Protein AF-0000000073243270 (afdb_homodimer)

Foldseek 3Di:
DDPLLLLLLVVCQVPVVPDLCVSCVVSVHDSVVSVVSVVVCCVVPVDPDDDDDDDCVVVLQNWKKKKFWAFAPPDPVVVVVLVVLQPDPQWPDWDQDDDPGRIITIGTDNDVVVVVVSCVVNEVPDNGTPDMDMDIDPDDPDDGPDDDRDD/DDPLLLLLLVVCQVPVPPDLCVSCVVSVHDSVVSVVSVVVCCVVPVDPDDDDDDDCVVVLQNWKKKKFWAFDPPDPVPVVVLVVLQPDPQWPDWDQDDDPGRIITIGTDNDVVVVVVSCVVNEVPDNGTPDMDMDIDPDDPDDGPDDDRDD

Secondary structure (DSSP, 8-state):
--HHHHHHHHHHHH-TTS-HHHHHHHHTS-HHHHHHHHHHHHHTTSEEEEEEEE-TGGGT--EEEEEEEEE--S-THHHHHHHHHTTSTTEEEEEEESSS-SEEEEEEES-HHHHHHHHIIIIIT-TTEEEEEEEEEEEEEEE--------/--HHHHHHHHHHHH-TTS-HHHHHHHHTS-HHHHHHHHHHHHHTTSEEEEEEEE-TGGGT--EEEEEEEEE--S-THHHHHHHHHTTSTTEEEEEEESSS-SEEEEEEES-HHHHHHHHIIIIIT-TTEEEEEEEEEEEEEEE--------

Structure (mmCIF, N/CA/C/O backbone):
data_AF-0000000073243270-model_v1
#
loop_
_entity.id
_entity.type
_entity.pdbx_description
1 polymer 'HTH-type transcriptional regulator y4tD'
#
loop_
_atom_site.group_PDB
_atom_site.id
_atom_site.type_symbol
_atom_site.label_atom_id
_atom_site.label_alt_id
_atom_site.label_comp_id
_atom_site.label_asym_id
_atom_site.label_entity_id
_atom_site.label_seq_id
_atom_site.pdbx_PDB_ins_code
_atom_site.Cartn_x
_atom_site.Cartn_y
_atom_site.Cartn_z
_atom_site.occupancy
_atom_site.B_iso_or_equiv
_atom_site.auth_seq_id
_atom_site.auth_comp_id
_atom_site.auth_asym_id
_atom_site.auth_atom_id
_atom_site.pdbx_PDB_model_num
ATOM 1 N N . LEU A 1 1 ? 23.359 -5.672 -6.156 1 94.31 1 LEU A N 1
ATOM 2 C CA . LEU A 1 1 ? 22.375 -5.914 -7.207 1 94.31 1 LEU A CA 1
ATOM 3 C C . LEU A 1 1 ? 22.875 -5.395 -8.555 1 94.31 1 LEU A C 1
ATOM 5 O O . LEU A 1 1 ? 23.531 -4.348 -8.617 1 94.31 1 LEU A O 1
ATOM 9 N N . ASP A 1 2 ? 22.672 -6.102 -9.539 1 95 2 ASP A N 1
ATOM 10 C CA . ASP A 1 2 ? 23.062 -5.629 -10.859 1 95 2 ASP A CA 1
ATOM 11 C C . ASP A 1 2 ? 21.828 -5.23 -11.68 1 95 2 ASP A C 1
ATOM 13 O O . ASP A 1 2 ? 20.719 -5.172 -11.156 1 95 2 ASP A O 1
ATOM 17 N N . LYS A 1 3 ? 22.078 -4.844 -12.914 1 95.12 3 LYS A N 1
ATOM 18 C CA . LYS A 1 3 ? 21.016 -4.297 -13.758 1 95.12 3 LYS A CA 1
ATOM 19 C C . LYS A 1 3 ? 19.891 -5.305 -13.945 1 95.12 3 LYS A C 1
ATOM 21 O O . LYS A 1 3 ? 18.719 -4.926 -14.062 1 95.12 3 LYS A O 1
ATOM 26 N N . PHE A 1 4 ? 20.266 -6.578 -13.992 1 96.31 4 PHE A N 1
ATOM 27 C CA . PHE A 1 4 ? 19.25 -7.609 -14.188 1 96.31 4 PHE A CA 1
ATOM 28 C C . PHE A 1 4 ? 18.359 -7.742 -12.953 1 96.31 4 PHE A C 1
ATOM 30 O O . PHE A 1 4 ? 17.141 -7.891 -13.07 1 96.31 4 PHE A O 1
ATOM 37 N N . ASP A 1 5 ? 19 -7.695 -11.789 1 97.12 5 ASP A N 1
ATOM 38 C CA . ASP A 1 5 ? 18.25 -7.758 -10.531 1 97.12 5 ASP A CA 1
ATOM 39 C C . ASP A 1 5 ? 17.234 -6.625 -10.453 1 97.12 5 ASP A C 1
ATOM 41 O O . ASP A 1 5 ? 16.062 -6.859 -10.109 1 97.12 5 ASP A O 1
ATOM 45 N N . PHE A 1 6 ? 17.641 -5.449 -10.805 1 96.88 6 PHE A N 1
ATOM 46 C CA . PHE A 1 6 ? 16.766 -4.289 -10.75 1 96.88 6 PHE A CA 1
ATOM 47 C C . PHE A 1 6 ? 15.617 -4.426 -11.742 1 96.88 6 PHE A C 1
ATOM 49 O O . PHE A 1 6 ? 14.477 -4.094 -11.43 1 96.88 6 PHE A O 1
ATOM 56 N N . ALA A 1 7 ? 15.945 -4.863 -12.859 1 96.5 7 ALA A N 1
ATOM 57 C CA . ALA A 1 7 ? 14.906 -5.066 -13.867 1 96.5 7 ALA A CA 1
ATOM 58 C C . ALA A 1 7 ? 13.867 -6.082 -13.391 1 96.5 7 ALA A C 1
ATOM 60 O O . ALA A 1 7 ? 12.664 -5.879 -13.562 1 96.5 7 ALA A O 1
ATOM 61 N N . LEU A 1 8 ? 14.336 -7.133 -12.828 1 97.75 8 LEU A N 1
ATOM 62 C CA . LEU A 1 8 ? 13.438 -8.148 -12.305 1 97.75 8 LEU A CA 1
ATOM 63 C C . LEU A 1 8 ? 12.539 -7.574 -11.211 1 97.75 8 LEU A C 1
ATOM 65 O O . LEU A 1 8 ? 11.328 -7.812 -11.211 1 97.75 8 LEU A O 1
ATOM 69 N N . LEU A 1 9 ? 13.164 -6.855 -10.312 1 97.94 9 LEU A N 1
ATOM 70 C CA . LEU A 1 9 ? 12.406 -6.25 -9.227 1 97.94 9 LEU A CA 1
ATOM 71 C C . LEU A 1 9 ? 11.32 -5.324 -9.773 1 97.94 9 LEU A C 1
ATOM 73 O O . LEU A 1 9 ? 10.195 -5.32 -9.273 1 97.94 9 LEU A O 1
ATOM 77 N N . GLU A 1 10 ? 11.672 -4.57 -10.758 1 96.56 10 GLU A N 1
ATOM 78 C CA . GLU A 1 10 ? 10.711 -3.654 -11.367 1 96.56 10 GLU A CA 1
ATOM 79 C C . GLU A 1 10 ? 9.531 -4.41 -11.969 1 96.56 10 GLU A C 1
ATOM 81 O O . GLU A 1 10 ? 8.375 -4.043 -11.75 1 96.56 10 GLU A O 1
ATOM 86 N N . HIS A 1 11 ? 9.781 -5.43 -12.648 1 97 11 HIS A N 1
ATOM 87 C CA . HIS A 1 11 ? 8.727 -6.195 -13.305 1 97 11 HIS A CA 1
ATOM 88 C C . HIS A 1 11 ? 7.875 -6.945 -12.289 1 97 11 HIS A C 1
ATOM 90 O O . HIS A 1 11 ? 6.652 -7.008 -12.43 1 97 11 HIS A O 1
ATOM 96 N N . LEU A 1 12 ? 8.516 -7.473 -11.273 1 98.06 12 LEU A N 1
ATOM 97 C CA . LEU A 1 12 ? 7.812 -8.266 -10.273 1 98.06 12 LEU A CA 1
ATOM 98 C C . LEU A 1 12 ? 6.867 -7.398 -9.453 1 98.06 12 LEU A C 1
ATOM 100 O O . LEU A 1 12 ? 5.828 -7.871 -8.992 1 98.06 12 LEU A O 1
ATOM 104 N N . GLN A 1 13 ? 7.172 -6.129 -9.305 1 97.81 13 GLN A N 1
ATOM 105 C CA . GLN A 1 13 ? 6.277 -5.219 -8.602 1 97.81 13 GLN A CA 1
ATOM 106 C C . GLN A 1 13 ? 5.008 -4.961 -9.414 1 97.81 13 GLN A C 1
ATOM 108 O O . GLN A 1 13 ? 3.955 -4.656 -8.844 1 97.81 13 GLN A O 1
ATOM 113 N N . LYS A 1 14 ? 5.191 -5.113 -10.68 1 96.38 14 LYS A N 1
ATOM 114 C CA . LYS A 1 14 ? 4.043 -4.902 -11.555 1 96.38 14 LYS A CA 1
ATOM 115 C C . LYS A 1 14 ? 3.17 -6.152 -11.625 1 96.38 14 LYS A C 1
ATOM 117 O O . LYS A 1 14 ? 1.941 -6.059 -11.617 1 96.38 14 LYS A O 1
ATOM 122 N N . ASP A 1 15 ? 3.822 -7.273 -11.719 1 97.81 15 ASP A N 1
ATOM 123 C CA . ASP A 1 15 ? 3.131 -8.555 -11.734 1 97.81 15 ASP A CA 1
ATOM 124 C C . ASP A 1 15 ? 4.074 -9.695 -11.336 1 97.81 15 ASP A C 1
ATOM 126 O O . ASP A 1 15 ? 4.879 -10.148 -12.148 1 97.81 15 ASP A O 1
ATOM 130 N N . CYS A 1 16 ? 3.816 -10.25 -10.203 1 98.19 16 CYS A N 1
ATOM 131 C CA . CYS A 1 16 ? 4.746 -11.266 -9.719 1 98.19 16 CYS A CA 1
ATOM 132 C C . CYS A 1 16 ? 4.301 -12.664 -10.141 1 98.19 16 CYS A C 1
ATOM 134 O O . CYS A 1 16 ? 4.918 -13.656 -9.758 1 98.19 16 CYS A O 1
ATOM 136 N N . LEU A 1 17 ? 3.281 -12.727 -10.914 1 97.25 17 LEU A N 1
ATOM 137 C CA . LEU A 1 17 ? 2.824 -14.008 -11.445 1 97.25 17 LEU A CA 1
ATOM 138 C C . LEU A 1 17 ? 3.297 -14.203 -12.883 1 97.25 17 LEU A C 1
ATOM 140 O O . LEU A 1 17 ? 3.021 -15.234 -13.5 1 97.25 17 LEU A O 1
ATOM 144 N N . THR A 1 18 ? 3.973 -13.195 -13.438 1 97.19 18 THR A N 1
ATOM 145 C CA . THR A 1 18 ? 4.52 -13.344 -14.781 1 97.19 18 THR A CA 1
ATOM 146 C C . THR A 1 18 ? 5.328 -14.633 -14.898 1 97.19 18 THR A C 1
ATOM 148 O O . THR A 1 18 ? 6.18 -14.914 -14.055 1 97.19 18 THR A O 1
ATOM 151 N N . PRO A 1 19 ? 5.035 -15.422 -15.891 1 97.44 19 PRO A N 1
ATOM 152 C CA . PRO A 1 19 ? 5.797 -16.656 -16.062 1 97.44 19 PRO A CA 1
ATOM 153 C C . PRO A 1 19 ? 7.301 -16.422 -16.172 1 97.44 19 PRO A C 1
ATOM 155 O O . PRO A 1 19 ? 7.73 -15.445 -16.797 1 97.44 19 PRO A O 1
ATOM 158 N N . LEU A 1 20 ? 8.047 -17.359 -15.633 1 97.44 20 LEU A N 1
ATOM 159 C CA . LEU A 1 20 ? 9.492 -17.234 -15.594 1 97.44 20 LEU A CA 1
ATOM 160 C C . LEU A 1 20 ? 10.062 -17.078 -17 1 97.44 20 LEU A C 1
ATOM 162 O O . LEU A 1 20 ? 10.984 -16.297 -17.234 1 97.44 20 LEU A O 1
ATOM 166 N N . ARG A 1 21 ? 9.5 -17.797 -17.953 1 97.88 21 ARG A N 1
ATOM 167 C CA . ARG A 1 21 ? 9.984 -17.75 -19.344 1 97.88 21 ARG A CA 1
ATOM 168 C C . ARG A 1 21 ? 9.797 -16.344 -19.922 1 97.88 21 ARG A C 1
ATOM 170 O O . ARG A 1 21 ? 10.68 -15.852 -20.625 1 97.88 21 ARG A O 1
ATOM 177 N N . GLU A 1 22 ? 8.695 -15.773 -19.672 1 98 22 GLU A N 1
ATOM 178 C CA . GLU A 1 22 ? 8.422 -14.422 -20.141 1 98 22 GLU A CA 1
ATOM 179 C C . GLU A 1 22 ? 9.359 -13.406 -19.5 1 98 22 GLU A C 1
ATOM 181 O O . GLU A 1 22 ? 9.859 -12.508 -20.156 1 98 22 GLU A O 1
ATOM 186 N N . LEU A 1 23 ? 9.594 -13.547 -18.203 1 97.81 23 LEU A N 1
ATOM 187 C CA . LEU A 1 23 ? 10.531 -12.68 -17.5 1 97.81 23 LEU A CA 1
ATOM 188 C C . LEU A 1 23 ? 11.93 -12.805 -18.094 1 97.81 23 LEU A C 1
ATOM 190 O O . LEU A 1 23 ? 12.625 -11.805 -18.281 1 97.81 23 LEU A O 1
ATOM 194 N N . ALA A 1 24 ? 12.289 -14.023 -18.328 1 98.12 24 ALA A N 1
ATOM 195 C CA . ALA A 1 24 ? 13.594 -14.297 -18.922 1 98.12 24 ALA A CA 1
ATOM 196 C C . ALA A 1 24 ? 13.758 -13.555 -20.25 1 98.12 24 ALA A C 1
ATOM 198 O O . ALA A 1 24 ? 14.789 -12.93 -20.5 1 98.12 24 ALA A O 1
ATOM 199 N N . ASP A 1 25 ? 12.719 -13.625 -21.109 1 97.69 25 ASP A N 1
ATOM 200 C CA . ASP A 1 25 ? 12.727 -12.922 -22.391 1 97.69 25 ASP A CA 1
ATOM 201 C C . ASP A 1 25 ? 12.844 -11.414 -22.188 1 97.69 25 ASP A C 1
ATOM 203 O O . ASP A 1 25 ? 13.609 -10.742 -22.891 1 97.69 25 ASP A O 1
ATOM 207 N N . LEU A 1 26 ? 12.172 -10.93 -21.203 1 95.31 26 LEU A N 1
ATOM 208 C CA . LEU A 1 26 ? 12.109 -9.5 -20.953 1 95.31 26 LEU A CA 1
ATOM 209 C C . LEU A 1 26 ? 13.469 -8.969 -20.5 1 95.31 26 LEU A C 1
ATOM 211 O O . LEU A 1 26 ? 13.859 -7.855 -20.875 1 95.31 26 LEU A O 1
ATOM 215 N N . VAL A 1 27 ? 14.18 -9.727 -19.734 1 96.38 27 VAL A N 1
ATOM 216 C CA . VAL A 1 27 ? 15.422 -9.219 -19.156 1 96.38 27 VAL A CA 1
ATOM 217 C C . VAL A 1 27 ? 16.609 -9.797 -19.922 1 96.38 27 VAL A C 1
ATOM 219 O O . VAL A 1 27 ? 17.766 -9.523 -19.562 1 96.38 27 VAL A O 1
ATOM 222 N N . HIS A 1 28 ? 16.359 -10.703 -20.875 1 97.31 28 HIS A N 1
ATOM 223 C CA . HIS A 1 28 ? 17.375 -11.281 -21.75 1 97.31 28 HIS A CA 1
ATOM 224 C C . HIS A 1 28 ? 18.328 -12.18 -20.969 1 97.31 28 HIS A C 1
ATOM 226 O O . HIS A 1 28 ? 19.547 -12.047 -21.094 1 97.31 28 HIS A O 1
ATOM 232 N N . LEU A 1 29 ? 17.797 -13.055 -20.219 1 97.88 29 LEU A N 1
ATOM 233 C CA . LEU A 1 29 ? 18.5 -14.102 -19.484 1 97.88 29 LEU A CA 1
ATOM 234 C C . LEU A 1 29 ? 17.812 -15.445 -19.672 1 97.88 29 LEU A C 1
ATOM 236 O O . LEU A 1 29 ? 16.719 -15.516 -20.234 1 97.88 29 LEU A O 1
ATOM 240 N N . SER A 1 30 ? 18.562 -16.469 -19.234 1 98.19 30 SER A N 1
ATOM 241 C CA . SER A 1 30 ? 17.938 -17.797 -19.234 1 98.19 30 SER A CA 1
ATOM 242 C C . SER A 1 30 ? 16.891 -17.922 -18.125 1 98.19 30 SER A C 1
ATOM 244 O O . SER A 1 30 ? 16.984 -17.219 -17.109 1 98.19 30 SER A O 1
ATOM 246 N N . THR A 1 31 ? 15.938 -18.766 -18.375 1 98.38 31 THR A N 1
ATOM 247 C CA . THR A 1 31 ? 14.922 -19.031 -17.375 1 98.38 31 THR A CA 1
ATOM 248 C C . THR A 1 31 ? 15.555 -19.5 -16.062 1 98.38 31 THR A C 1
ATOM 250 O O . THR A 1 31 ? 15.133 -19.094 -14.977 1 98.38 31 THR A O 1
ATOM 253 N N . ALA A 1 32 ? 16.562 -20.281 -16.156 1 98.31 32 ALA A N 1
ATOM 254 C CA . ALA A 1 32 ? 17.266 -20.797 -14.984 1 98.31 32 ALA A CA 1
ATOM 255 C C . ALA A 1 32 ? 17.922 -19.656 -14.211 1 98.31 32 ALA A C 1
ATOM 257 O O . ALA A 1 32 ? 17.891 -19.625 -12.984 1 98.31 32 ALA A O 1
ATOM 258 N N . SER A 1 33 ? 18.547 -18.781 -14.898 1 98.19 33 SER A N 1
ATOM 259 C CA . SER A 1 33 ? 19.203 -17.625 -14.281 1 98.19 33 SER A CA 1
ATOM 260 C C . SER A 1 33 ? 18.203 -16.734 -13.562 1 98.19 33 SER A C 1
ATOM 262 O O . SER A 1 33 ? 18.453 -16.297 -12.438 1 98.19 33 SER A O 1
ATOM 264 N N . VAL A 1 34 ? 17.094 -16.469 -14.227 1 98.56 34 VAL A N 1
ATOM 265 C CA . VAL A 1 34 ? 16.047 -15.648 -13.648 1 98.56 34 VAL A CA 1
ATOM 266 C C . VAL A 1 34 ? 15.516 -16.312 -12.375 1 98.56 34 VAL A C 1
ATOM 268 O O . VAL A 1 34 ? 15.352 -15.641 -11.352 1 98.56 34 VAL A O 1
ATOM 271 N N . GLN A 1 35 ? 15.242 -17.547 -12.43 1 98.25 35 GLN A N 1
ATOM 272 C CA . GLN A 1 35 ? 14.758 -18.281 -11.266 1 98.25 35 GLN A CA 1
ATOM 273 C C . GLN A 1 35 ? 15.727 -18.156 -10.094 1 98.25 35 GLN A C 1
ATOM 275 O O . GLN A 1 35 ? 15.312 -17.859 -8.969 1 98.25 35 GLN A O 1
ATOM 280 N N . ARG A 1 36 ? 16.938 -18.406 -10.359 1 98.31 36 ARG A N 1
ATOM 281 C CA . ARG A 1 36 ? 17.969 -18.328 -9.328 1 98.31 36 ARG A CA 1
ATOM 282 C C . ARG A 1 36 ? 18.047 -16.922 -8.75 1 98.31 36 ARG A C 1
ATOM 284 O O . ARG A 1 36 ? 18.172 -16.75 -7.535 1 98.31 36 ARG A O 1
ATOM 291 N N . ARG A 1 37 ? 18.031 -15.977 -9.586 1 98.31 37 ARG A N 1
ATOM 292 C CA . ARG A 1 37 ? 18.141 -14.586 -9.156 1 98.31 37 ARG A CA 1
ATOM 293 C C . ARG A 1 37 ? 16.953 -14.18 -8.281 1 98.31 37 ARG A C 1
ATOM 295 O O . ARG A 1 37 ? 17.125 -13.523 -7.254 1 98.31 37 ARG A O 1
ATOM 302 N N . ILE A 1 38 ? 15.797 -14.539 -8.711 1 98.5 38 ILE A N 1
ATOM 303 C CA . ILE A 1 38 ? 14.602 -14.219 -7.934 1 98.5 38 ILE A CA 1
ATOM 304 C C . ILE A 1 38 ? 14.695 -14.859 -6.551 1 98.5 38 ILE A C 1
ATOM 306 O O . ILE A 1 38 ? 14.391 -14.227 -5.539 1 98.5 38 ILE A O 1
ATOM 310 N N . GLN A 1 39 ? 15.086 -16.125 -6.559 1 98.25 39 GLN A N 1
ATOM 311 C CA . GLN A 1 39 ? 15.258 -16.812 -5.285 1 98.25 39 GLN A CA 1
ATOM 312 C C . GLN A 1 39 ? 16.266 -16.094 -4.402 1 98.25 39 GLN A C 1
ATOM 314 O O . GLN A 1 39 ? 16.047 -15.93 -3.199 1 98.25 39 GLN A O 1
ATOM 319 N N . LYS A 1 40 ? 17.344 -15.719 -4.953 1 98.44 40 LYS A N 1
ATOM 320 C CA . LYS A 1 40 ? 18.359 -14.977 -4.219 1 98.44 40 LYS A CA 1
ATOM 321 C C . LYS A 1 40 ? 17.797 -13.672 -3.658 1 98.44 40 LYS A C 1
ATOM 323 O O . LYS A 1 40 ? 18.109 -13.289 -2.525 1 98.44 40 LYS A O 1
ATOM 328 N N . LEU A 1 41 ? 17.047 -12.953 -4.48 1 98.38 41 LEU A N 1
ATOM 329 C CA . LEU A 1 41 ? 16.422 -11.703 -4.059 1 98.38 41 LEU A CA 1
ATOM 330 C C . LEU A 1 41 ? 15.484 -11.93 -2.883 1 98.38 41 LEU A C 1
ATOM 332 O O . LEU A 1 41 ? 15.414 -11.102 -1.967 1 98.38 41 LEU A O 1
ATOM 336 N N . ARG A 1 42 ? 14.773 -13.008 -2.889 1 98.19 42 ARG A N 1
ATOM 337 C CA . ARG A 1 42 ? 13.891 -13.375 -1.786 1 98.19 42 ARG A CA 1
ATOM 338 C C . ARG A 1 42 ? 14.695 -13.727 -0.536 1 98.19 42 ARG A C 1
ATOM 340 O O . ARG A 1 42 ? 14.414 -13.211 0.549 1 98.19 42 ARG A O 1
ATOM 347 N N . ASP A 1 43 ? 15.68 -14.555 -0.712 1 98.19 43 ASP A N 1
ATOM 348 C CA . ASP A 1 43 ? 16.5 -15.016 0.407 1 98.19 43 ASP A CA 1
ATOM 349 C C . ASP A 1 43 ? 17.234 -13.852 1.066 1 98.19 43 ASP A C 1
ATOM 351 O O . ASP A 1 43 ? 17.453 -13.859 2.279 1 98.19 43 ASP A O 1
ATOM 355 N N . SER A 1 44 ? 17.594 -12.93 0.241 1 98.12 44 SER A N 1
ATOM 356 C CA . SER A 1 44 ? 18.359 -11.789 0.739 1 98.12 44 SER A CA 1
ATOM 357 C C . SER A 1 44 ? 17.453 -10.719 1.318 1 98.12 44 SER A C 1
ATOM 359 O O . SER A 1 44 ? 17.922 -9.711 1.848 1 98.12 44 SER A O 1
ATOM 361 N N . GLY A 1 45 ? 16.141 -10.875 1.176 1 98.25 45 GLY A N 1
ATOM 362 C CA . GLY A 1 45 ? 15.195 -10 1.846 1 98.25 45 GLY A CA 1
ATOM 363 C C . GLY A 1 45 ? 14.805 -8.797 1.008 1 98.25 45 GLY A C 1
ATOM 364 O O . GLY A 1 45 ? 14.18 -7.859 1.514 1 98.25 45 GLY A O 1
ATOM 365 N N . TYR A 1 46 ? 15.242 -8.719 -0.295 1 98.38 46 TYR A N 1
ATOM 366 C CA . TYR A 1 46 ? 14.797 -7.637 -1.17 1 98.38 46 TYR A CA 1
ATOM 367 C C . TYR A 1 46 ? 13.312 -7.762 -1.484 1 98.38 46 TYR A C 1
ATOM 369 O O . TYR A 1 46 ? 12.617 -6.758 -1.624 1 98.38 46 TYR A O 1
ATOM 377 N N . ILE A 1 47 ? 12.922 -8.977 -1.679 1 98.56 47 ILE A N 1
ATOM 378 C CA . ILE A 1 47 ? 11.508 -9.305 -1.812 1 98.56 47 ILE A CA 1
ATOM 379 C C . ILE A 1 47 ? 10.984 -9.875 -0.497 1 98.56 47 ILE A C 1
ATOM 381 O O . ILE A 1 47 ? 11.461 -10.922 -0.035 1 98.56 47 ILE A O 1
ATOM 385 N N . ILE A 1 48 ? 9.977 -9.266 0.029 1 98.12 48 ILE A N 1
ATOM 386 C CA . ILE A 1 48 ? 9.578 -9.672 1.372 1 98.12 48 ILE A CA 1
ATOM 387 C C . ILE A 1 48 ? 8.156 -10.234 1.341 1 98.12 48 ILE A C 1
ATOM 389 O O . ILE A 1 48 ? 7.633 -10.672 2.369 1 98.12 48 ILE A O 1
ATOM 393 N N . GLY A 1 49 ? 7.527 -10.195 0.172 1 97.88 49 GLY A N 1
ATOM 394 C CA . GLY A 1 49 ? 6.191 -10.758 0.04 1 97.88 49 GLY A CA 1
ATOM 395 C C . GLY A 1 49 ? 5.672 -10.742 -1.385 1 97.88 49 GLY A C 1
ATOM 396 O O . GLY A 1 49 ? 6.273 -10.109 -2.26 1 97.88 49 GLY A O 1
ATOM 397 N N . ASN A 1 50 ? 4.652 -11.453 -1.65 1 98.31 50 ASN A N 1
ATOM 398 C CA . ASN A 1 50 ? 3.877 -11.508 -2.885 1 98.31 50 ASN A CA 1
ATOM 399 C C . ASN A 1 50 ? 2.377 -11.492 -2.605 1 98.31 50 ASN A C 1
ATOM 401 O O . ASN A 1 50 ? 1.827 -12.461 -2.078 1 98.31 50 ASN A O 1
ATOM 405 N N . THR A 1 51 ? 1.783 -10.445 -3.023 1 98.44 51 THR A N 1
ATOM 406 C CA . THR A 1 51 ? 0.418 -10.258 -2.545 1 98.44 51 THR A CA 1
ATOM 407 C C . THR A 1 51 ? -0.535 -10.008 -3.709 1 98.44 51 THR A C 1
ATOM 409 O O . THR A 1 51 ? -0.154 -9.391 -4.707 1 98.44 51 THR A O 1
ATOM 412 N N . ALA A 1 52 ? -1.742 -10.492 -3.578 1 98.5 52 ALA A N 1
ATOM 413 C CA . ALA A 1 52 ? -2.83 -10.055 -4.453 1 98.5 52 ALA A CA 1
ATOM 414 C C . ALA A 1 52 ? -3.373 -8.695 -4.02 1 98.5 52 ALA A C 1
ATOM 416 O O . ALA A 1 52 ? -3.545 -8.438 -2.826 1 98.5 52 ALA A O 1
ATOM 417 N N . VAL A 1 53 ? -3.49 -7.852 -4.934 1 98.44 53 VAL A N 1
ATOM 418 C CA . VAL A 1 53 ? -4.105 -6.551 -4.684 1 98.44 53 VAL A CA 1
ATOM 419 C C . VAL A 1 53 ? -5.602 -6.621 -4.988 1 98.44 53 VAL A C 1
ATOM 421 O O . VAL A 1 53 ? -6 -6.973 -6.102 1 98.44 53 VAL A O 1
ATOM 424 N N . LEU A 1 54 ? -6.398 -6.316 -3.996 1 98.38 54 LEU A N 1
ATOM 425 C CA . LEU A 1 54 ? -7.848 -6.426 -4.129 1 98.38 54 LEU A CA 1
ATOM 426 C C . LEU A 1 54 ? -8.477 -5.055 -4.328 1 98.38 54 LEU A C 1
ATOM 428 O O . LEU A 1 54 ? -7.906 -4.035 -3.932 1 98.38 54 LEU A O 1
ATOM 432 N N . ASP A 1 55 ? -9.617 -5.043 -4.953 1 98.06 55 ASP A N 1
ATOM 433 C CA . ASP A 1 55 ? -10.406 -3.822 -5.086 1 98.06 55 ASP A CA 1
ATOM 434 C C . ASP A 1 55 ? -11.258 -3.58 -3.84 1 98.06 55 ASP A C 1
ATOM 436 O O . ASP A 1 55 ? -12.25 -4.281 -3.613 1 98.06 55 ASP A O 1
ATOM 440 N N . PRO A 1 56 ? -10.898 -2.605 -3.1 1 97.75 56 PRO A N 1
ATOM 441 C CA . PRO A 1 56 ? -11.656 -2.381 -1.869 1 97.75 56 PRO A CA 1
ATOM 442 C C . PRO A 1 56 ? -13.133 -2.082 -2.135 1 97.75 56 PRO A C 1
ATOM 444 O O . PRO A 1 56 ? -14 -2.52 -1.377 1 97.75 56 PRO A O 1
ATOM 447 N N . ASP A 1 57 ? -13.438 -1.351 -3.164 1 97.19 57 ASP A N 1
ATOM 448 C CA . ASP A 1 57 ? -14.805 -0.937 -3.445 1 97.19 57 ASP A CA 1
ATOM 449 C C . ASP A 1 57 ? -15.688 -2.141 -3.775 1 97.19 57 ASP A C 1
ATOM 451 O O . ASP A 1 57 ? -16.812 -2.238 -3.301 1 97.19 57 ASP A O 1
ATOM 455 N N . LYS A 1 58 ? -15.156 -3 -4.488 1 96.75 58 LYS A N 1
ATOM 456 C CA . LYS A 1 58 ? -15.914 -4.195 -4.855 1 96.75 58 LYS A CA 1
ATOM 457 C C . LYS A 1 58 ? -16.156 -5.086 -3.643 1 96.75 58 LYS A C 1
ATOM 459 O O . LYS A 1 58 ? -17.078 -5.902 -3.643 1 96.75 58 LYS A O 1
ATOM 464 N N . LEU A 1 59 ? -15.352 -4.898 -2.633 1 96.75 59 LEU A N 1
ATOM 465 C CA . LEU A 1 59 ? -15.508 -5.703 -1.424 1 96.75 59 LEU A CA 1
ATOM 466 C C . LEU A 1 59 ? -16.25 -4.922 -0.344 1 96.75 59 LEU A C 1
ATOM 468 O O . LEU A 1 59 ? -16.234 -5.309 0.827 1 96.75 59 LEU A O 1
ATOM 472 N N . GLY A 1 60 ? -16.766 -3.82 -0.745 1 95.81 60 GLY A N 1
ATOM 473 C CA . GLY A 1 60 ? -17.625 -3.051 0.128 1 95.81 60 GLY A CA 1
ATOM 474 C C . GLY A 1 60 ? -16.875 -2.139 1.073 1 95.81 60 GLY A C 1
ATOM 475 O O . GLY A 1 60 ? -17.469 -1.531 1.968 1 95.81 60 GLY A O 1
ATOM 476 N N . GLN A 1 61 ? -15.586 -2.168 0.974 1 96.5 61 GLN A N 1
ATOM 477 C CA . GLN A 1 61 ? -14.766 -1.244 1.75 1 96.5 61 GLN A CA 1
ATOM 478 C C . GLN A 1 61 ? -14.562 0.07 1.002 1 96.5 61 GLN A C 1
ATOM 480 O O . GLN A 1 61 ? -13.445 0.374 0.565 1 96.5 61 GLN A O 1
ATOM 485 N N . VAL A 1 62 ? -15.523 0.878 0.972 1 96.38 62 VAL A N 1
ATOM 486 C CA . VAL A 1 62 ? -15.625 1.933 -0.031 1 96.38 62 VAL A CA 1
ATOM 48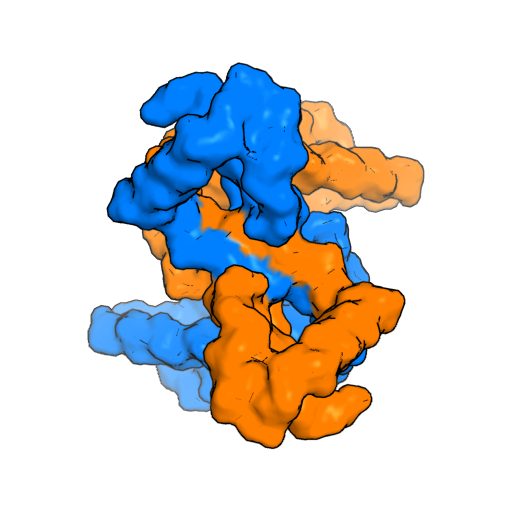7 C C . VAL A 1 62 ? -15.094 3.246 0.543 1 96.38 62 VAL A C 1
ATOM 489 O O . VAL A 1 62 ? -14.867 4.207 -0.196 1 96.38 62 VAL A O 1
ATOM 492 N N . ILE A 1 63 ? -14.953 3.299 1.895 1 97.81 63 ILE A N 1
ATOM 493 C CA . ILE A 1 63 ? -14.516 4.547 2.512 1 97.81 63 ILE A CA 1
ATOM 494 C C . ILE A 1 63 ? -13.07 4.418 2.982 1 97.81 63 ILE A C 1
ATOM 496 O O . ILE A 1 63 ? -12.734 3.498 3.734 1 97.81 63 ILE A O 1
ATOM 500 N N . THR A 1 64 ? -12.234 5.25 2.473 1 98.38 64 THR A N 1
ATOM 501 C CA . THR A 1 64 ? -10.859 5.375 2.943 1 98.38 64 THR A CA 1
ATOM 502 C C . THR A 1 64 ? -10.703 6.609 3.826 1 98.38 64 THR A C 1
ATOM 504 O O . THR A 1 64 ? -11.188 7.688 3.486 1 98.38 64 THR A O 1
ATOM 507 N N . ILE A 1 65 ? -10.023 6.426 4.941 1 97.94 65 ILE A N 1
ATOM 508 C CA . ILE A 1 65 ? -9.906 7.52 5.902 1 97.94 65 ILE A CA 1
ATOM 509 C C . ILE A 1 65 ? -8.469 7.59 6.422 1 97.94 65 ILE A C 1
ATOM 511 O O . ILE A 1 65 ? -7.887 6.566 6.789 1 97.94 65 ILE A O 1
ATOM 515 N N . PHE A 1 66 ? -7.922 8.781 6.426 1 97.69 66 PHE A N 1
ATOM 516 C CA . PHE A 1 66 ? -6.707 9.062 7.18 1 97.69 66 PHE A CA 1
ATOM 517 C C . PHE A 1 66 ? -7.039 9.445 8.617 1 97.69 66 PHE A C 1
ATOM 519 O O . PHE A 1 66 ? -7.98 10.203 8.859 1 97.69 66 PHE A O 1
ATOM 526 N N . VAL A 1 67 ? -6.254 8.945 9.516 1 96.5 67 VAL A N 1
ATOM 527 C CA . VAL A 1 67 ? -6.414 9.359 10.906 1 96.5 67 VAL A CA 1
ATOM 528 C C . VAL A 1 67 ? -5.055 9.742 11.484 1 96.5 67 VAL A C 1
ATOM 530 O O . VAL A 1 67 ? -4.113 8.945 11.461 1 96.5 67 VAL A O 1
ATOM 533 N N . GLU A 1 68 ? -4.961 10.969 11.906 1 96.38 68 GLU A N 1
ATOM 534 C CA . GLU A 1 68 ? -3.846 11.414 12.734 1 96.38 68 GLU A CA 1
ATOM 535 C C . GLU A 1 68 ? -4.137 11.188 14.219 1 96.38 68 GLU A C 1
ATOM 537 O O . GLU A 1 68 ? -5.188 11.594 14.719 1 96.38 68 GLU A O 1
ATOM 542 N N . VAL A 1 69 ? -3.191 10.586 14.914 1 94.31 69 VAL A N 1
ATOM 543 C CA . VAL A 1 69 ? -3.43 10.266 16.312 1 94.31 69 VAL A CA 1
ATOM 544 C C . VAL A 1 69 ? -2.311 10.852 17.172 1 94.31 69 VAL A C 1
ATOM 546 O O . VAL A 1 69 ? -1.129 10.656 16.875 1 94.31 69 VAL A O 1
ATOM 549 N N . ARG A 1 70 ? -2.67 11.602 18.141 1 93.75 70 ARG A N 1
ATOM 550 C CA . ARG A 1 70 ? -1.747 12.047 19.188 1 93.75 70 ARG A CA 1
ATOM 551 C C . ARG A 1 70 ? -1.966 11.281 20.484 1 93.75 70 ARG A C 1
ATOM 553 O O . ARG A 1 70 ? -3.098 11.164 20.953 1 93.75 70 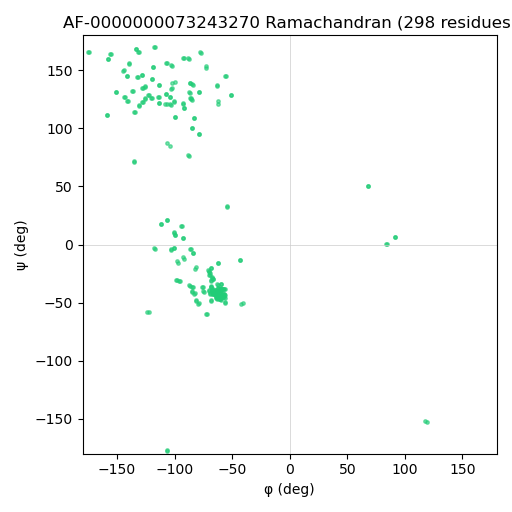ARG A O 1
ATOM 560 N N . VAL A 1 71 ? -0.905 10.734 20.969 1 89.25 71 VAL A N 1
ATOM 561 C CA . VAL A 1 71 ? -1.025 9.922 22.188 1 89.25 71 VAL A CA 1
ATOM 562 C C . VAL A 1 71 ? -0.419 10.672 23.359 1 89.25 71 VAL A C 1
ATOM 564 O O . VAL A 1 71 ? 0.431 11.547 23.188 1 89.25 71 VAL A O 1
ATOM 567 N N . ASN A 1 72 ? -0.868 10.312 24.562 1 82 72 ASN A N 1
ATOM 568 C CA . ASN A 1 72 ? -0.328 10.852 25.812 1 82 72 ASN A CA 1
ATOM 569 C C . ASN A 1 72 ? 0.989 10.18 26.188 1 82 72 ASN A C 1
ATOM 571 O O . ASN A 1 72 ? 1.1 8.953 26.141 1 82 72 ASN A O 1
ATOM 575 N N . GLN A 1 73 ? 2.203 10.664 25.891 1 66.5 73 GLN A N 1
ATOM 576 C CA . GLN A 1 73 ? 3.535 10.102 26.078 1 66.5 73 GLN A CA 1
ATOM 577 C C . GLN A 1 73 ? 3.764 9.695 27.531 1 66.5 73 GLN A C 1
ATOM 579 O O . GLN A 1 73 ? 4.801 10.016 28.109 1 66.5 73 GLN A O 1
ATOM 584 N N . THR A 1 74 ? 2.852 9.312 28.156 1 58.47 74 THR A N 1
ATOM 585 C CA . THR A 1 74 ? 3.357 9.109 29.516 1 58.47 74 THR A CA 1
ATOM 586 C C . THR A 1 74 ? 4.262 7.883 29.578 1 58.47 74 THR A C 1
ATOM 588 O O . THR A 1 74 ? 5.262 7.875 30.297 1 58.47 74 THR A O 1
ATOM 591 N N . HIS A 1 75 ? 3.727 6.617 29.219 1 58.59 75 HIS A N 1
ATOM 592 C CA . HIS A 1 75 ? 4.555 5.445 29.484 1 58.59 75 HIS A CA 1
ATOM 593 C C . HIS A 1 75 ? 4.871 4.695 28.203 1 58.59 75 HIS A C 1
ATOM 595 O O . HIS A 1 75 ? 4.008 4.551 27.328 1 58.59 75 HIS A O 1
ATOM 601 N N . VAL A 1 76 ? 6.258 4.414 27.891 1 56.5 76 VAL A N 1
ATOM 602 C CA . VAL A 1 76 ? 6.848 3.648 26.797 1 56.5 76 VAL A CA 1
ATOM 603 C C . VAL A 1 76 ? 6.043 2.371 26.562 1 56.5 76 VAL A C 1
ATOM 605 O O . VAL A 1 76 ? 5.816 1.97 25.422 1 56.5 76 VAL A O 1
ATOM 608 N N . THR A 1 77 ? 5.746 1.494 27.688 1 55.91 77 THR A N 1
ATOM 609 C CA . THR A 1 77 ? 4.941 0.28 27.609 1 55.91 77 THR A CA 1
ATOM 610 C C . THR A 1 77 ? 3.697 0.509 26.75 1 55.91 77 THR A C 1
ATOM 612 O O . THR A 1 77 ? 3.27 -0.384 26.016 1 55.91 77 THR A O 1
ATOM 615 N N . ASP A 1 78 ? 3.5 1.823 26.531 1 71.94 78 ASP A N 1
ATOM 616 C CA . ASP A 1 78 ? 2.24 2.246 25.938 1 71.94 78 ASP A CA 1
ATOM 617 C C . ASP A 1 78 ? 2.359 2.318 24.406 1 71.94 78 ASP A C 1
ATOM 619 O O . ASP A 1 78 ? 1.425 1.954 23.688 1 71.94 78 ASP A O 1
ATOM 623 N N . LEU A 1 79 ? 3.561 2.244 24.062 1 74.5 79 LEU A N 1
ATOM 624 C CA . LEU A 1 79 ? 3.74 2.387 22.609 1 74.5 79 LEU A CA 1
ATOM 625 C C . LEU A 1 79 ? 3.553 1.049 21.906 1 74.5 79 LEU A C 1
ATOM 627 O O . LEU A 1 79 ? 2.941 0.987 20.844 1 74.5 79 LEU A O 1
ATOM 631 N N . ASP A 1 80 ? 4.078 -0.005 22.5 1 77.75 80 ASP A N 1
ATOM 632 C CA . ASP A 1 80 ? 3.938 -1.333 21.922 1 77.75 80 ASP A CA 1
ATOM 633 C C . ASP A 1 80 ? 2.473 -1.767 21.875 1 77.75 80 ASP A C 1
ATOM 635 O O . ASP A 1 80 ? 2.027 -2.385 20.906 1 77.75 80 ASP A O 1
ATOM 639 N N . GLU A 1 81 ? 1.851 -1.453 22.859 1 79.56 81 GLU A N 1
ATOM 640 C CA . GLU A 1 81 ? 0.427 -1.772 22.922 1 79.56 81 GLU A CA 1
ATOM 641 C C . GLU A 1 81 ? -0.354 -0.996 21.859 1 79.56 81 GLU A C 1
ATOM 643 O O . GLU A 1 81 ? -1.279 -1.531 21.25 1 79.56 81 GLU A O 1
ATOM 648 N N . LEU A 1 82 ? 0.035 0.143 21.703 1 79.69 82 LEU A N 1
ATOM 649 C CA . LEU A 1 82 ? -0.626 0.973 20.703 1 79.69 82 LEU A CA 1
ATOM 650 C C . LEU A 1 82 ? -0.356 0.448 19.297 1 79.69 82 LEU A C 1
ATOM 652 O O . LEU A 1 82 ? -1.273 0.352 18.484 1 79.69 82 LEU A O 1
ATOM 656 N N . LYS A 1 83 ? 0.871 0.088 19.125 1 83.31 83 LYS A N 1
ATOM 657 C CA . LYS A 1 83 ? 1.233 -0.491 17.828 1 83.31 83 LYS A CA 1
ATOM 658 C C . LYS A 1 83 ? 0.42 -1.751 17.547 1 83.31 83 LYS A C 1
ATOM 660 O O . LYS A 1 83 ? -0.068 -1.941 16.438 1 83.31 83 LYS A O 1
ATOM 665 N N . ALA A 1 84 ? 0.199 -2.521 18.484 1 84.62 84 ALA A N 1
ATOM 666 C CA . ALA A 1 84 ? -0.59 -3.742 18.344 1 84.62 84 ALA A CA 1
ATOM 667 C C . ALA A 1 84 ? -2.055 -3.418 18.078 1 84.62 84 ALA A C 1
ATOM 669 O O . ALA A 1 84 ? -2.703 -4.09 17.266 1 84.62 84 ALA A O 1
ATOM 670 N N . SER A 1 85 ? -2.512 -2.389 18.672 1 86.12 85 SER A N 1
ATOM 671 C CA . SER A 1 85 ? -3.91 -1.998 18.516 1 86.12 85 SER A CA 1
ATOM 672 C C . SER A 1 85 ? -4.176 -1.469 17.109 1 86.12 85 SER A C 1
ATOM 674 O O . SER A 1 85 ? -5.305 -1.541 16.609 1 86.12 85 SER A O 1
ATOM 676 N N . PHE A 1 86 ? -3.109 -0.988 16.469 1 88.25 86 PHE A N 1
ATOM 677 C CA . PHE A 1 86 ? -3.266 -0.425 15.141 1 88.25 86 PHE A CA 1
ATOM 678 C C . PHE A 1 86 ? -2.992 -1.479 14.07 1 88.25 86 PHE A C 1
ATOM 680 O O . PHE A 1 86 ? -2.916 -1.16 12.883 1 88.25 86 PHE A O 1
ATOM 687 N N . SER 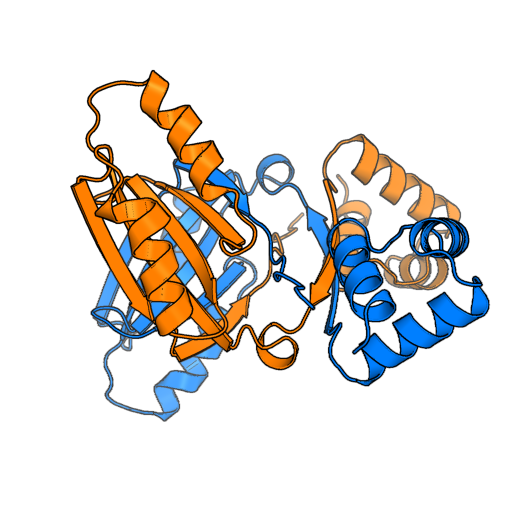A 1 87 ? -2.988 -2.758 14.477 1 89.81 87 SER A N 1
ATOM 688 C CA . SER A 1 87 ? -2.689 -3.824 13.523 1 89.81 87 SER A CA 1
ATOM 689 C C . SER A 1 87 ? -3.947 -4.602 13.156 1 89.81 87 SER A C 1
ATOM 691 O O . SER A 1 87 ? -3.863 -5.707 12.617 1 89.81 87 SER A O 1
ATOM 693 N N . ILE A 1 88 ? -5.102 -4.023 13.344 1 91.62 88 ILE A N 1
ATOM 694 C CA . ILE A 1 88 ? -6.363 -4.676 13.016 1 91.62 88 ILE A CA 1
ATOM 695 C C . ILE A 1 88 ? -6.59 -4.617 11.5 1 91.62 88 ILE A C 1
ATOM 697 O O . ILE A 1 88 ? -5.996 -3.789 10.812 1 91.62 88 ILE A O 1
ATOM 701 N N . PRO A 1 89 ? -7.531 -5.414 10.953 1 91.38 89 PRO A N 1
ATOM 702 C CA . PRO A 1 89 ? -7.699 -5.551 9.508 1 91.38 89 PRO A CA 1
ATOM 703 C C . PRO A 1 89 ? -8.18 -4.266 8.844 1 91.38 89 PRO A C 1
ATOM 705 O O . PRO A 1 89 ? -7.871 -4.012 7.68 1 91.38 89 PRO A O 1
ATOM 708 N N . GLU A 1 90 ? -8.938 -3.471 9.586 1 94.75 90 GLU A N 1
ATOM 709 C CA . GLU A 1 90 ? -9.492 -2.248 9.008 1 94.75 90 GLU A CA 1
ATOM 710 C C . GLU A 1 90 ? -8.398 -1.209 8.766 1 94.75 90 GLU A C 1
ATOM 712 O O . GLU A 1 90 ? -8.578 -0.282 7.977 1 94.75 90 GLU A O 1
ATOM 717 N N . ILE A 1 91 ? -7.312 -1.364 9.5 1 96.31 91 ILE A N 1
ATOM 718 C CA . ILE A 1 91 ? -6.176 -0.473 9.297 1 96.31 91 ILE A CA 1
ATOM 719 C C . ILE A 1 91 ? -5.223 -1.077 8.273 1 96.31 91 ILE A C 1
ATOM 721 O O . ILE A 1 91 ? -4.609 -2.117 8.523 1 96.31 91 ILE A O 1
ATOM 725 N N . GLN A 1 92 ? -5.062 -0.382 7.168 1 96.62 92 GLN A N 1
ATOM 726 C CA . GLN A 1 92 ? -4.18 -0.851 6.105 1 96.62 92 GLN A CA 1
ATOM 727 C C . GLN A 1 92 ? -2.736 -0.432 6.367 1 96.62 92 GLN A C 1
ATOM 729 O O . GLN A 1 92 ? -1.801 -1.146 5.996 1 96.62 92 GLN A O 1
ATOM 734 N N . GLN A 1 93 ? -2.629 0.736 6.902 1 97.44 93 GLN A N 1
ATOM 735 C CA . GLN A 1 93 ? -1.302 1.297 7.137 1 97.44 93 GLN A CA 1
ATOM 736 C C . GLN A 1 93 ? -1.247 2.047 8.461 1 97.44 93 GLN A C 1
ATOM 738 O O . GLN A 1 93 ? -2.215 2.705 8.852 1 97.44 93 GLN A O 1
ATOM 743 N N . CYS A 1 94 ? -0.117 1.946 9.055 1 97.06 94 CYS A N 1
ATOM 744 C CA . CYS A 1 94 ? 0.181 2.633 10.305 1 97.06 94 CYS A CA 1
ATOM 745 C C . CYS A 1 94 ? 1.633 3.098 10.344 1 97.06 94 CYS A C 1
ATOM 747 O O . CYS A 1 94 ? 2.549 2.301 10.125 1 97.06 94 CYS A O 1
ATOM 749 N N . TYR A 1 95 ? 1.778 4.387 10.617 1 97.06 95 TYR A N 1
ATOM 750 C CA . TYR A 1 95 ? 3.104 4.992 10.672 1 97.06 95 TYR A CA 1
ATOM 751 C C . TYR A 1 95 ? 3.301 5.754 11.977 1 97.06 95 TYR A C 1
ATOM 753 O O . TYR A 1 95 ? 2.402 6.465 12.43 1 97.06 95 TYR A O 1
ATOM 761 N N . TYR A 1 96 ? 4.457 5.559 12.609 1 95.5 96 TYR A N 1
ATOM 762 C CA . TYR A 1 96 ? 4.922 6.445 13.672 1 95.5 96 TYR A CA 1
ATOM 763 C C . TYR A 1 96 ? 5.656 7.648 13.086 1 95.5 96 TYR A C 1
ATOM 765 O O . TYR A 1 96 ? 6.582 7.488 12.289 1 95.5 96 TYR A O 1
ATOM 773 N N . VAL A 1 97 ? 5.164 8.797 13.469 1 96.44 97 VAL A N 1
ATOM 774 C CA . VAL A 1 97 ? 5.633 9.945 12.695 1 96.44 97 VAL A CA 1
ATOM 775 C C . VAL A 1 97 ? 6.094 11.055 13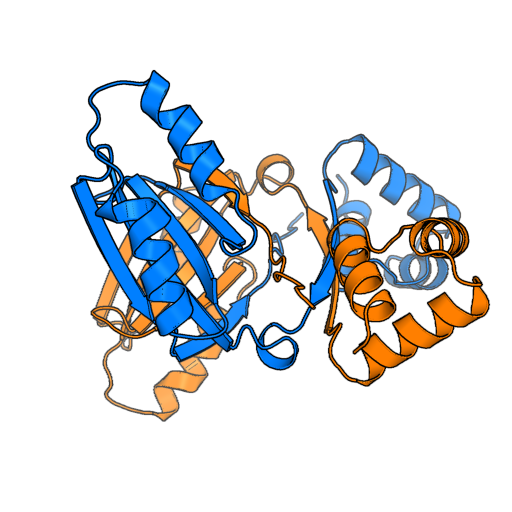.641 1 96.44 97 VAL A C 1
ATOM 777 O O . VAL A 1 97 ? 5.84 11 14.844 1 96.44 97 VAL A O 1
ATOM 780 N N . THR A 1 98 ? 6.832 12.008 12.953 1 94.31 98 THR A N 1
ATOM 781 C CA . THR A 1 98 ? 7.156 13.273 13.609 1 94.31 98 THR A CA 1
ATOM 782 C C . THR A 1 98 ? 6.043 14.289 13.398 1 94.31 98 THR A C 1
ATOM 784 O O . THR A 1 98 ? 5.191 14.117 12.523 1 94.31 98 THR A O 1
ATOM 787 N N . GLY A 1 99 ? 6.016 15.25 14.234 1 89.12 99 GLY A N 1
ATOM 788 C CA . GLY A 1 99 ? 5.047 16.312 14.039 1 89.12 99 GLY A CA 1
ATOM 789 C C . GLY A 1 99 ? 4.07 16.453 15.195 1 89.12 99 GLY A C 1
ATOM 790 O O . GLY A 1 99 ? 4.391 16.078 16.328 1 89.12 99 GLY A O 1
ATOM 791 N N . GLU A 1 100 ? 2.896 16.969 14.781 1 91 100 GLU A N 1
ATOM 792 C CA . GLU A 1 100 ? 1.882 17.188 15.812 1 91 100 GLU A CA 1
ATOM 793 C C . GLU A 1 100 ? 1.24 15.867 16.234 1 91 100 GLU A C 1
ATOM 795 O O . GLU A 1 100 ? 0.938 15.672 17.422 1 91 100 GLU A O 1
ATOM 800 N N . ALA A 1 101 ? 1.067 15.008 15.312 1 94.12 101 ALA A N 1
ATOM 801 C CA . ALA A 1 101 ? 0.552 13.68 15.617 1 94.12 101 ALA A CA 1
ATOM 802 C C . ALA A 1 101 ? 1.689 12.695 15.859 1 94.12 101 ALA A C 1
ATOM 804 O O . ALA A 1 101 ? 2.832 12.945 15.469 1 94.12 101 ALA A O 1
ATOM 805 N N . ASP A 1 102 ? 1.347 11.633 16.516 1 93.31 102 ASP A N 1
ATOM 806 C CA . ASP A 1 102 ? 2.318 10.57 16.75 1 93.31 102 ASP A CA 1
ATOM 807 C C . ASP A 1 102 ? 2.158 9.445 15.734 1 93.31 102 ASP A C 1
ATOM 809 O O . ASP A 1 102 ? 3.131 8.773 15.375 1 93.31 102 ASP A O 1
ATOM 813 N N . PHE A 1 103 ? 0.867 9.312 15.32 1 94.62 103 PHE A N 1
ATOM 814 C CA . PHE A 1 103 ? 0.603 8.242 14.367 1 94.62 103 PHE A CA 1
ATOM 815 C C . PHE A 1 103 ? -0.229 8.75 13.195 1 94.62 103 PHE A C 1
ATOM 817 O O . PHE A 1 103 ? -1.122 9.578 13.375 1 94.62 103 PHE A O 1
ATOM 824 N N . MET A 1 104 ? 0.071 8.211 12.023 1 97 104 MET A N 1
ATOM 825 C CA . MET A 1 104 ? -0.776 8.336 10.836 1 97 104 MET A CA 1
ATOM 826 C C . MET A 1 104 ? -1.335 6.973 10.43 1 97 104 MET A C 1
ATOM 828 O O . MET A 1 104 ? -0.583 6.008 10.273 1 97 104 MET A O 1
ATOM 832 N N . LEU A 1 105 ? -2.623 6.883 10.281 1 97.25 105 LEU A N 1
ATOM 833 C CA . LEU A 1 105 ? -3.291 5.641 9.906 1 97.25 105 LEU A CA 1
ATOM 834 C C . LEU A 1 105 ? -4.047 5.805 8.594 1 97.25 105 LEU A C 1
ATOM 836 O O . LEU A 1 105 ? -4.602 6.871 8.32 1 97.25 105 LEU A O 1
ATOM 840 N N . VAL A 1 106 ? -4.043 4.801 7.781 1 98.06 106 VAL A N 1
ATOM 841 C CA . VAL A 1 106 ? -4.934 4.68 6.633 1 98.06 106 VAL A CA 1
ATOM 842 C C . VAL A 1 106 ? -5.902 3.521 6.855 1 98.06 106 VAL A C 1
ATOM 844 O O . VAL A 1 106 ? -5.484 2.369 6.992 1 98.06 106 VAL A O 1
ATOM 847 N N . LEU A 1 107 ? -7.176 3.842 6.82 1 96.94 107 LEU A N 1
ATOM 848 C CA . LEU A 1 107 ? -8.219 2.863 7.117 1 96.94 107 LEU A CA 1
ATOM 849 C C . LEU A 1 107 ? -9.133 2.666 5.914 1 96.94 107 LEU A C 1
ATOM 851 O O . LEU A 1 107 ? -9.359 3.6 5.137 1 96.94 107 LEU A O 1
ATOM 855 N N . LEU A 1 108 ? -9.68 1.495 5.883 1 97.75 108 LEU A N 1
ATOM 856 C CA . LEU A 1 108 ? -10.781 1.15 4.988 1 97.75 108 LEU A CA 1
ATOM 857 C C . LEU A 1 108 ? -11.984 0.647 5.773 1 97.75 108 LEU A C 1
ATOM 859 O O . LEU A 1 108 ? -11.859 -0.257 6.602 1 97.75 108 LEU A O 1
ATOM 863 N N . VAL A 1 109 ? -13.148 1.257 5.473 1 97.19 109 VAL A N 1
ATOM 864 C CA . VAL A 1 109 ? -14.367 0.816 6.145 1 97.19 109 VAL A CA 1
ATOM 865 C C . VAL A 1 109 ? -15.523 0.795 5.152 1 97.19 109 VAL A C 1
ATOM 867 O O . VAL A 1 109 ? -15.508 1.52 4.156 1 97.19 109 VAL A O 1
ATOM 870 N N . PRO A 1 110 ? -16.516 -0.003 5.457 1 96.75 110 PRO A N 1
ATOM 871 C CA . PRO A 1 110 ? -17.672 -0.098 4.555 1 96.75 110 PRO A CA 1
ATOM 872 C C . PRO A 1 110 ? -18.672 1.029 4.762 1 96.75 110 PRO A C 1
ATOM 874 O O . PRO A 1 110 ? -19.516 1.272 3.896 1 96.75 110 PRO A O 1
ATOM 877 N N . SER A 1 111 ? -18.625 1.682 5.969 1 96.69 111 SER A N 1
ATOM 878 C CA . SER A 1 111 ? -19.609 2.713 6.297 1 96.69 111 SER A CA 1
ATOM 879 C C . SER A 1 111 ? -19.078 3.65 7.379 1 96.69 111 SER A C 1
ATOM 881 O O . SER A 1 111 ? -18.141 3.307 8.102 1 96.69 111 SER A O 1
ATOM 883 N N . MET A 1 112 ? -19.734 4.805 7.395 1 95.44 112 MET A N 1
ATOM 884 C CA . MET A 1 112 ? -19.344 5.754 8.438 1 95.44 112 MET A CA 1
ATOM 885 C C . MET A 1 112 ? -19.75 5.238 9.812 1 95.44 112 MET A C 1
ATOM 887 O O . MET A 1 112 ? -19.078 5.523 10.805 1 95.44 112 MET A O 1
ATOM 891 N N . SER A 1 113 ? -20.828 4.5 9.852 1 96.81 113 SER A N 1
ATOM 892 C CA . SER A 1 113 ? -21.234 3.891 11.117 1 96.81 113 SER A CA 1
ATOM 893 C C . SER A 1 113 ? -20.156 2.953 11.648 1 96.81 113 SER A C 1
ATOM 895 O O . SER A 1 113 ? -19.828 2.98 12.836 1 96.81 113 SER A O 1
ATOM 897 N N . ARG A 1 114 ? -19.641 2.141 10.727 1 94.81 114 ARG A N 1
ATOM 898 C CA . ARG A 1 114 ? -18.547 1.255 11.133 1 94.81 114 ARG A CA 1
ATOM 899 C C . ARG A 1 114 ? -17.328 2.053 11.578 1 94.81 114 ARG A C 1
ATOM 901 O O . ARG A 1 114 ? -16.656 1.687 12.547 1 94.81 114 ARG A O 1
ATOM 908 N N . PHE A 1 115 ? -17.078 3.141 10.906 1 96.19 115 PHE A N 1
ATOM 909 C CA . PHE A 1 115 ? -15.961 3.984 11.281 1 96.19 115 PHE A CA 1
ATOM 910 C C . PHE A 1 115 ? -16.156 4.555 12.688 1 96.19 115 PHE A C 1
ATOM 912 O O . PHE A 1 115 ? -15.227 4.555 13.492 1 96.19 115 PHE A O 1
ATOM 919 N N . GLN A 1 116 ? -17.266 5.023 12.898 1 94.38 116 GLN A N 1
ATOM 920 C CA . GLN A 1 116 ? -17.578 5.562 14.227 1 94.38 116 GLN A CA 1
ATOM 921 C C . GLN A 1 116 ? -17.344 4.516 15.312 1 94.38 116 GLN A C 1
ATOM 923 O O . GLN A 1 116 ? -16.766 4.82 16.359 1 94.38 116 GLN A O 1
ATOM 928 N N . ALA A 1 117 ? -17.766 3.316 15.078 1 93.88 117 ALA A N 1
ATOM 929 C CA . ALA A 1 117 ? -17.562 2.229 16.031 1 93.88 117 ALA A CA 1
ATOM 930 C C . ALA A 1 117 ? -16.062 1.987 16.266 1 93.88 117 ALA A C 1
ATOM 932 O O . ALA A 1 117 ? -15.641 1.749 17.391 1 93.88 117 ALA A O 1
ATOM 933 N N . LEU A 1 118 ? -15.336 2.037 15.195 1 91.62 118 LEU A N 1
ATOM 934 C CA . LEU A 1 118 ? -13.891 1.853 15.297 1 91.62 118 LEU A CA 1
ATOM 935 C C . LEU A 1 118 ? -13.258 2.971 16.125 1 91.62 118 LEU A C 1
ATOM 937 O O . LEU A 1 118 ? -12.352 2.721 16.922 1 91.62 118 LEU A O 1
ATOM 941 N N . CYS A 1 119 ? -13.68 4.188 15.875 1 90.31 119 CYS A N 1
ATOM 942 C CA . CYS A 1 119 ? -13.172 5.324 16.641 1 90.31 119 CYS A CA 1
ATOM 943 C C . CYS A 1 119 ? -13.406 5.125 18.125 1 90.31 119 CYS A C 1
ATOM 945 O O . CYS A 1 119 ? -12.516 5.398 18.938 1 90.31 119 CYS A O 1
ATOM 947 N N . ASP A 1 120 ? -14.547 4.664 18.438 1 88.38 120 ASP A N 1
ATOM 948 C CA . ASP A 1 120 ? -14.867 4.406 19.844 1 88.38 120 ASP A CA 1
ATOM 949 C C . ASP A 1 120 ? -13.93 3.359 20.438 1 88.38 120 ASP A C 1
ATOM 951 O O . ASP A 1 120 ? -13.438 3.52 21.562 1 88.38 120 ASP A O 1
ATOM 955 N N . GLN A 1 121 ? -13.664 2.434 19.688 1 85 121 GLN A N 1
ATOM 956 C CA . GLN A 1 121 ? -12.836 1.319 20.125 1 85 121 GLN A CA 1
ATOM 957 C C . GLN A 1 121 ? -11.367 1.718 20.203 1 85 121 GLN A C 1
ATOM 959 O O . GLN A 1 121 ? -10.68 1.407 21.172 1 85 121 GLN A O 1
ATOM 964 N N . LEU A 1 122 ? -10.922 2.467 19.25 1 84.38 122 LEU A N 1
ATOM 965 C CA . LEU A 1 122 ? -9.484 2.682 19.078 1 84.38 122 LEU A CA 1
ATOM 966 C C . LEU A 1 122 ? -9.047 3.977 19.766 1 84.38 122 LEU A C 1
ATOM 968 O O . LEU A 1 122 ? -7.922 4.074 20.25 1 84.38 122 LEU A O 1
ATOM 972 N N . PHE A 1 123 ? -9.93 4.938 19.812 1 80.81 123 PHE A N 1
ATOM 973 C CA . PHE A 1 123 ? -9.453 6.262 20.188 1 80.81 123 PHE A CA 1
ATOM 974 C C . PHE A 1 123 ? -10.219 6.785 21.391 1 80.81 123 PHE A C 1
ATOM 976 O O . PHE A 1 123 ? -9.625 7.113 22.422 1 80.81 123 PHE A O 1
ATOM 983 N N . HIS A 1 124 ? -11.445 6.879 21.297 1 74.31 124 HIS A N 1
ATOM 984 C CA . HIS A 1 124 ? -12.25 7.551 22.297 1 74.31 124 HIS A CA 1
ATOM 985 C C . HIS A 1 124 ? -12.109 6.871 23.656 1 74.31 124 HIS A C 1
ATOM 987 O O . HIS A 1 124 ? -12 7.543 24.688 1 74.31 124 HIS A O 1
ATOM 993 N N . HIS A 1 125 ? -12.039 5.656 23.625 1 73.44 125 HIS A N 1
ATOM 994 C CA . HIS A 1 125 ? -12.023 4.953 24.906 1 73.44 125 HIS A CA 1
ATOM 995 C C . HIS A 1 125 ? -10.609 4.555 25.297 1 73.44 125 HIS A C 1
ATOM 997 O O . HIS A 1 125 ? -10.414 3.77 26.219 1 73.44 125 HIS A O 1
ATOM 1003 N N . ASN A 1 126 ? -9.75 5.086 24.5 1 71.94 126 ASN A N 1
ATOM 1004 C CA . ASN A 1 126 ? -8.344 4.816 24.797 1 71.94 126 ASN A CA 1
ATOM 1005 C C . ASN A 1 126 ? -7.699 5.992 25.531 1 71.94 126 ASN A C 1
ATOM 1007 O O . ASN A 1 126 ? -7.477 7.047 24.938 1 71.94 126 ASN A O 1
ATOM 1011 N N . ALA A 1 127 ? -7.387 5.816 26.828 1 73.69 127 ALA A N 1
ATOM 1012 C CA . ALA A 1 127 ? -6.836 6.863 27.688 1 73.69 127 ALA A CA 1
ATOM 1013 C C . ALA A 1 127 ? -5.477 7.336 27.172 1 73.69 127 ALA A C 1
ATOM 1015 O O . ALA A 1 127 ? -5.027 8.43 27.516 1 73.69 127 ALA A O 1
ATOM 1016 N N . ASN A 1 128 ? -4.969 6.543 26.344 1 79.12 128 ASN A N 1
ATOM 1017 C CA . ASN A 1 128 ? -3.637 6.871 25.859 1 79.12 128 ASN A CA 1
ATOM 1018 C C . ASN A 1 128 ? -3.701 7.805 24.656 1 79.12 128 ASN A C 1
ATOM 1020 O O . ASN A 1 128 ? -2.672 8.305 24.188 1 79.12 128 ASN A O 1
ATOM 1024 N N . VAL A 1 129 ? -4.902 8.102 24.188 1 86.56 129 VAL A N 1
ATOM 1025 C CA . VAL A 1 129 ? -5.047 8.961 23.016 1 86.56 129 VAL A CA 1
ATOM 1026 C C . VAL A 1 129 ? -5.473 10.359 23.453 1 86.56 129 VAL A C 1
ATOM 1028 O O . VAL A 1 129 ? -6.496 10.523 24.125 1 86.56 129 VAL A O 1
ATOM 1031 N N . GLN A 1 130 ? -4.68 11.297 23.141 1 90.19 130 GLN A N 1
ATOM 1032 C CA . GLN A 1 130 ? -4.988 12.688 23.453 1 90.19 130 GLN A CA 1
ATOM 1033 C C . GLN A 1 130 ? -5.988 13.273 22.469 1 90.19 130 GLN A C 1
ATOM 1035 O O . GLN A 1 130 ? -6.996 13.859 22.859 1 90.19 130 GLN A O 1
ATOM 1040 N N . TRP A 1 131 ? -5.758 13.141 21.234 1 92.19 131 TRP A N 1
ATOM 1041 C CA . TRP A 1 131 ? -6.699 13.57 20.203 1 92.19 131 TRP A CA 1
ATOM 1042 C C . TRP A 1 131 ? -6.473 12.805 18.906 1 92.19 131 TRP A C 1
ATOM 1044 O O . TRP A 1 131 ? -5.453 12.125 18.75 1 92.19 131 TRP A O 1
ATOM 1054 N N . PHE A 1 132 ? -7.426 12.883 18.078 1 92.81 132 PHE A N 1
ATOM 1055 C CA . PHE A 1 132 ? -7.285 12.359 16.719 1 92.81 132 PHE A CA 1
ATOM 1056 C C . PHE A 1 132 ? -8.031 13.242 15.719 1 92.81 132 PHE A C 1
ATOM 1058 O O . PHE A 1 132 ? -9.008 13.906 16.078 1 92.81 132 PHE A O 1
ATOM 1065 N N . LYS A 1 133 ? -7.512 13.258 14.562 1 94.62 133 LYS A N 1
ATOM 1066 C CA . LYS A 1 133 ? -8.086 14 13.438 1 94.62 133 LYS A CA 1
ATOM 1067 C C . LYS A 1 133 ? -8.312 13.086 12.242 1 94.62 133 LYS A C 1
ATOM 1069 O O . LYS A 1 133 ? -7.469 12.25 11.914 1 94.62 133 LYS A O 1
ATOM 1074 N N . THR A 1 134 ? -9.523 13.312 11.68 1 95.62 134 THR A N 1
ATOM 1075 C CA . THR A 1 134 ? -9.898 12.43 10.578 1 95.62 134 THR A CA 1
ATOM 1076 C C . THR A 1 134 ? -9.984 13.211 9.266 1 95.62 134 THR A C 1
ATOM 1078 O O . THR A 1 134 ? -10.469 14.344 9.242 1 95.62 134 THR A O 1
ATOM 1081 N N . THR A 1 135 ? -9.477 12.633 8.234 1 97.38 135 THR A N 1
ATOM 1082 C CA . THR A 1 135 ? -9.594 13.172 6.883 1 97.38 135 THR A CA 1
ATOM 1083 C C . THR A 1 135 ? -10.141 12.117 5.926 1 97.38 135 THR A C 1
ATOM 1085 O O . THR A 1 135 ? -9.547 11.039 5.777 1 97.38 135 THR A O 1
ATOM 1088 N N . VAL A 1 136 ? -11.242 12.477 5.297 1 97.62 136 VAL A N 1
ATOM 1089 C CA . VAL A 1 136 ? -11.867 11.523 4.383 1 97.62 136 VAL A CA 1
ATOM 1090 C C . VAL A 1 136 ? -11.211 11.625 3.01 1 97.62 136 VAL A C 1
ATOM 1092 O O . VAL A 1 136 ? -10.945 12.719 2.518 1 97.62 136 VAL A O 1
ATOM 1095 N N . VAL A 1 137 ? -10.977 10.508 2.422 1 98.06 137 VAL A N 1
ATOM 1096 C CA . VAL A 1 137 ? -10.43 10.438 1.07 1 98.06 137 VAL A CA 1
ATOM 1097 C C . VAL A 1 137 ? -11.562 10.508 0.05 1 98.06 137 VAL A C 1
ATOM 1099 O O . VAL A 1 137 ? -12.516 9.727 0.115 1 98.06 137 VAL A O 1
ATOM 1102 N N . LEU A 1 138 ? -11.414 11.43 -0.836 1 95.69 138 LEU A N 1
ATOM 1103 C CA . LEU A 1 138 ? -12.414 11.578 -1.894 1 95.69 138 LEU A CA 1
ATOM 1104 C C . LEU A 1 138 ? -12.086 10.672 -3.076 1 95.69 138 LEU A C 1
ATOM 1106 O O . LEU A 1 138 ? -12.992 10.164 -3.738 1 95.69 138 LEU A O 1
ATOM 1110 N N . GLU A 1 139 ? -10.828 10.516 -3.311 1 95.38 139 GLU A N 1
ATOM 1111 C CA . GLU A 1 139 ? -10.375 9.695 -4.434 1 95.38 139 GLU A CA 1
ATOM 1112 C C . GLU A 1 139 ? -9.016 9.07 -4.148 1 95.38 139 GLU A C 1
ATOM 1114 O O . GLU A 1 139 ? -8.094 9.75 -3.68 1 95.38 139 GLU A O 1
ATOM 1119 N N . ARG A 1 140 ? -8.938 7.801 -4.391 1 96.56 140 ARG A N 1
ATOM 1120 C CA . ARG A 1 140 ? -7.648 7.117 -4.379 1 96.56 140 ARG A CA 1
ATOM 1121 C C . ARG A 1 140 ? -6.949 7.246 -5.727 1 96.56 140 ARG A C 1
ATOM 1123 O O . ARG A 1 140 ? -7.199 6.457 -6.641 1 96.56 140 ARG A O 1
ATOM 1130 N N . ILE A 1 141 ? -6.023 8.117 -5.844 1 95.31 141 ILE A N 1
ATOM 1131 C CA . ILE A 1 141 ? -5.383 8.398 -7.121 1 95.31 141 ILE A CA 1
ATOM 1132 C C . ILE A 1 141 ? -4.301 7.363 -7.402 1 95.31 141 ILE A C 1
ATOM 1134 O O . ILE A 1 141 ? -4.199 6.848 -8.516 1 95.31 141 ILE A O 1
ATOM 1138 N N . LYS A 1 142 ? -3.461 7.074 -6.484 1 96.31 142 LYS A N 1
ATOM 1139 C CA . LYS A 1 142 ? -2.406 6.066 -6.516 1 96.31 142 LYS A CA 1
ATOM 1140 C C . LYS A 1 142 ? -2.275 5.363 -5.168 1 96.31 142 LYS A C 1
ATOM 1142 O O . LYS A 1 142 ? -2.139 6.016 -4.129 1 96.31 142 LYS A O 1
ATOM 1147 N N . THR A 1 143 ? -2.395 4.047 -5.168 1 96.5 143 THR A N 1
ATOM 1148 C CA . THR A 1 143 ? -2.303 3.287 -3.926 1 96.5 143 THR A CA 1
ATOM 1149 C C . THR A 1 143 ? -1.431 2.049 -4.113 1 96.5 143 THR A C 1
ATOM 1151 O O . THR A 1 143 ? -1.931 0.923 -4.109 1 96.5 143 THR A O 1
ATOM 1154 N N . THR A 1 144 ? -0.162 2.242 -4.242 1 97.06 144 THR A N 1
ATOM 1155 C CA . THR A 1 144 ? 0.757 1.129 -4.449 1 97.06 144 THR A CA 1
ATOM 1156 C C . THR A 1 144 ? 1.749 1.025 -3.295 1 97.06 144 THR A C 1
ATOM 1158 O O . THR A 1 144 ? 1.756 1.872 -2.398 1 97.06 144 THR A O 1
ATOM 1161 N N . LEU A 1 145 ? 2.471 -0.045 -3.277 1 97.12 145 LEU A N 1
ATOM 1162 C CA . LEU A 1 145 ? 3.617 -0.198 -2.389 1 97.12 145 LEU A CA 1
ATOM 1163 C C . LEU A 1 145 ? 4.918 -0.232 -3.184 1 97.12 145 LEU A C 1
ATOM 1165 O O . LEU A 1 145 ? 5.941 -0.712 -2.689 1 97.12 145 LEU A O 1
ATOM 1169 N N . GLU A 1 146 ? 4.816 0.238 -4.414 1 97.19 146 GLU A N 1
ATOM 1170 C CA . GLU A 1 146 ? 5.969 0.141 -5.305 1 97.19 146 GLU A CA 1
ATOM 1171 C C . GLU A 1 146 ? 7.145 0.959 -4.781 1 97.19 146 GLU A C 1
ATOM 1173 O O . GLU A 1 146 ? 6.961 2.072 -4.285 1 97.19 146 GLU A O 1
ATOM 1178 N N . VAL A 1 147 ? 8.266 0.365 -4.859 1 97.19 147 VAL A N 1
ATOM 1179 C CA . VAL A 1 147 ? 9.523 1.008 -4.5 1 97.19 147 VAL A CA 1
ATOM 1180 C C . VAL A 1 147 ? 10.32 1.321 -5.762 1 97.19 147 VAL A C 1
ATOM 1182 O O . VAL A 1 147 ? 10.477 0.466 -6.637 1 97.19 147 VAL A O 1
ATOM 1185 N N . SER A 1 148 ? 10.742 2.521 -5.852 1 92.12 148 SER A N 1
ATOM 1186 C CA . SER A 1 148 ? 11.578 2.873 -6.996 1 92.12 148 SER A CA 1
ATOM 1187 C C . SER A 1 148 ? 12.875 2.08 -6.996 1 92.12 148 SER A C 1
ATOM 1189 O O . SER A 1 148 ? 13.586 2.041 -5.988 1 92.12 148 SER A O 1
ATOM 1191 N N . CYS A 1 149 ? 13.062 1.327 -8.094 1 85.25 149 CYS A N 1
ATOM 1192 C CA . CYS A 1 149 ? 14.281 0.526 -8.219 1 85.25 149 CYS A CA 1
ATOM 1193 C C . CYS A 1 149 ? 15.258 1.171 -9.188 1 85.25 149 CYS A C 1
ATOM 1195 O O . CYS A 1 149 ? 14.914 1.439 -10.344 1 85.25 149 CYS A O 1
ATOM 1197 N N . GLN A 1 150 ? 16.047 2.068 -8.781 1 74.5 150 GLN A N 1
ATOM 1198 C CA . GLN A 1 150 ? 17.047 2.607 -9.711 1 74.5 150 GLN A CA 1
ATOM 1199 C C . GLN A 1 150 ? 18.406 1.967 -9.484 1 74.5 150 GLN A C 1
ATOM 1201 O O . GLN A 1 150 ? 18.797 1.691 -8.344 1 74.5 150 GLN A O 1
ATOM 1206 N N . PRO A 1 151 ? 19.062 1.692 -10.656 1 62.88 151 PRO A N 1
ATOM 1207 C CA . PRO A 1 151 ? 20.438 1.233 -10.492 1 62.88 151 PRO A CA 1
ATOM 1208 C C . PRO A 1 151 ? 21.312 2.244 -9.758 1 62.88 151 PRO A C 1
ATOM 1210 O O . PRO A 1 151 ? 21.031 3.443 -9.773 1 62.88 151 PRO A O 1
ATOM 1213 N N . LEU B 1 1 ? -20.188 -13.391 -3.688 1 94.19 1 LEU B N 1
ATOM 1214 C CA . LEU B 1 1 ? -19.047 -14.156 -3.172 1 94.19 1 LEU B CA 1
ATOM 1215 C C . LEU B 1 1 ? -19.484 -15.078 -2.041 1 94.19 1 LEU B C 1
ATOM 1217 O O . LEU B 1 1 ? -20.328 -14.711 -1.224 1 94.19 1 LEU B O 1
ATOM 1221 N N . ASP B 1 2 ? -19.016 -16.203 -2.025 1 94.88 2 ASP B N 1
ATOM 1222 C CA . ASP B 1 2 ? -19.344 -17.109 -0.925 1 94.88 2 ASP B CA 1
ATOM 1223 C C . ASP B 1 2 ? -18.141 -17.281 0.01 1 94.88 2 ASP B C 1
ATOM 1225 O O . ASP B 1 2 ? -17.141 -16.562 -0.11 1 94.88 2 ASP B O 1
ATOM 1229 N N . LYS B 1 3 ? -18.328 -18.125 1.004 1 95 3 LYS B N 1
ATOM 1230 C CA . LYS B 1 3 ? -17.328 -18.266 2.053 1 95 3 LYS B CA 1
ATOM 1231 C C . LYS B 1 3 ? -15.984 -18.703 1.473 1 95 3 LYS B C 1
ATOM 1233 O O . LYS B 1 3 ? -14.922 -18.328 1.986 1 95 3 LYS B O 1
ATOM 1238 N N . PHE B 1 4 ? -16.031 -19.516 0.426 1 96.19 4 PHE B N 1
ATOM 1239 C CA . PHE B 1 4 ? -14.805 -20 -0.181 1 96.19 4 PHE B CA 1
ATOM 1240 C C . PHE B 1 4 ? -14.07 -18.859 -0.892 1 96.19 4 PHE B C 1
ATOM 1242 O O . PHE B 1 4 ? -12.844 -18.766 -0.802 1 96.19 4 PHE B O 1
ATOM 1249 N N . ASP B 1 5 ? -14.836 -18.031 -1.602 1 97.06 5 ASP B N 1
ATOM 1250 C CA . ASP B 1 5 ? -14.25 -16.891 -2.277 1 97.06 5 ASP B CA 1
ATOM 1251 C C . ASP B 1 5 ? -13.523 -15.977 -1.287 1 97.06 5 ASP B C 1
ATOM 1253 O O . ASP B 1 5 ? -12.391 -15.555 -1.536 1 97.06 5 ASP B O 1
ATOM 1257 N N . PHE B 1 6 ? -14.148 -15.727 -0.174 1 96.75 6 PHE B N 1
ATOM 1258 C CA . PHE B 1 6 ? -13.562 -14.859 0.839 1 96.75 6 PHE B CA 1
ATOM 1259 C C . PHE B 1 6 ? -12.305 -15.477 1.429 1 96.75 6 PHE B C 1
ATOM 1261 O O . PHE B 1 6 ? -11.312 -14.789 1.654 1 96.75 6 PHE B O 1
ATOM 1268 N N . ALA B 1 7 ? -12.391 -16.703 1.675 1 96.44 7 ALA B N 1
ATOM 1269 C CA . ALA B 1 7 ? -11.219 -17.391 2.205 1 96.44 7 ALA B CA 1
ATOM 1270 C C . ALA B 1 7 ? -10.047 -17.312 1.229 1 96.44 7 ALA B C 1
ATOM 1272 O O . ALA B 1 7 ? -8.906 -17.078 1.636 1 96.44 7 ALA B O 1
ATOM 1273 N N . LEU B 1 8 ? -10.336 -17.531 0.007 1 97.69 8 LEU B N 1
ATOM 1274 C CA . LEU B 1 8 ? -9.297 -17.453 -1.017 1 97.69 8 LEU B CA 1
ATOM 1275 C C . LEU B 1 8 ? -8.688 -16.047 -1.071 1 97.69 8 LEU B C 1
ATOM 1277 O O . LEU B 1 8 ? -7.469 -15.898 -1.125 1 97.69 8 LEU B O 1
ATOM 1281 N N . LEU B 1 9 ? -9.57 -15.078 -1.072 1 97.94 9 LEU B N 1
ATOM 1282 C CA . LEU B 1 9 ? -9.102 -13.695 -1.115 1 97.94 9 LEU B CA 1
ATOM 1283 C C . LEU B 1 9 ? -8.195 -13.391 0.074 1 97.94 9 LEU B C 1
ATOM 1285 O O . LEU B 1 9 ? -7.168 -12.727 -0.076 1 97.94 9 LEU B O 1
ATOM 1289 N N . GLU B 1 10 ? -8.578 -13.859 1.204 1 96.56 10 GLU B N 1
ATOM 1290 C CA . GLU B 1 10 ? -7.785 -13.641 2.41 1 96.56 10 GLU B CA 1
ATOM 1291 C C . GLU B 1 10 ? -6.402 -14.273 2.279 1 96.56 10 GLU B C 1
ATOM 1293 O O . GLU B 1 10 ? -5.391 -13.633 2.586 1 96.56 10 GLU B O 1
ATOM 1298 N N . HIS B 1 11 ? -6.328 -15.422 1.82 1 96.94 11 HIS B N 1
ATOM 1299 C CA . HIS B 1 11 ? -5.062 -16.141 1.699 1 96.94 11 HIS B CA 1
ATOM 1300 C C . HIS B 1 11 ? -4.188 -15.523 0.609 1 96.94 11 HIS B C 1
ATOM 1302 O O . HIS B 1 11 ? -2.975 -15.391 0.781 1 96.94 11 HIS B O 1
ATOM 1308 N N . LEU B 1 12 ? -4.809 -15.141 -0.476 1 98.06 12 LEU B N 1
ATOM 1309 C CA . LEU B 1 12 ? -4.07 -14.602 -1.61 1 98.06 12 LEU B CA 1
ATOM 1310 C C . LEU B 1 12 ? -3.449 -13.25 -1.263 1 98.06 12 LEU B C 1
ATOM 1312 O O . LEU B 1 12 ? -2.395 -12.891 -1.792 1 98.06 12 LEU B O 1
ATOM 1316 N N . GLN B 1 13 ? -4.055 -12.508 -0.36 1 97.81 13 GLN B N 1
ATOM 1317 C CA . GLN B 1 13 ? -3.48 -11.242 0.083 1 97.81 13 GLN B CA 1
ATOM 1318 C C . GLN B 1 13 ? -2.217 -11.469 0.908 1 97.81 13 GLN B C 1
ATOM 1320 O O . GLN B 1 13 ? -1.336 -10.609 0.954 1 97.81 13 GLN B O 1
ATOM 1325 N N . LYS B 1 14 ? -2.205 -12.625 1.487 1 96.38 14 LYS B N 1
ATOM 1326 C CA . LYS B 1 14 ? -1.038 -12.961 2.299 1 96.38 14 LYS B CA 1
ATOM 1327 C C . LYS B 1 14 ? 0.098 -13.5 1.434 1 96.38 14 LYS B C 1
ATOM 1329 O O . LYS B 1 14 ? 1.264 -13.156 1.648 1 96.38 14 LYS B O 1
ATOM 1334 N N . ASP B 1 15 ? -0.265 -14.336 0.503 1 97.81 15 ASP B N 1
ATOM 1335 C CA . ASP B 1 15 ? 0.696 -14.883 -0.448 1 97.81 15 ASP B CA 1
ATOM 1336 C C . ASP B 1 15 ? -0.004 -15.391 -1.707 1 97.81 15 ASP B C 1
ATOM 1338 O O . ASP B 1 15 ? -0.577 -16.484 -1.709 1 97.81 15 ASP B O 1
ATOM 1342 N N . CYS B 1 16 ? 0.226 -14.711 -2.787 1 98.19 16 CYS B N 1
ATOM 1343 C CA . CYS B 1 16 ? -0.5 -15.078 -3.996 1 98.19 16 CYS B CA 1
ATOM 1344 C C . CYS B 1 16 ? 0.301 -16.062 -4.832 1 98.19 16 CYS B C 1
ATOM 1346 O O . CYS B 1 16 ? -0.113 -16.438 -5.934 1 98.19 16 CYS B O 1
ATOM 1348 N N . LEU B 1 17 ? 1.393 -16.5 -4.32 1 97.25 17 LEU B N 1
ATOM 1349 C CA . LEU B 1 17 ? 2.188 -17.516 -4.996 1 97.25 17 LEU B CA 1
ATOM 1350 C C . LEU B 1 17 ? 1.948 -18.891 -4.387 1 97.25 17 LEU B C 1
ATOM 1352 O O . LEU B 1 17 ? 2.521 -19.891 -4.84 1 97.25 17 LEU B O 1
ATOM 1356 N N . THR B 1 18 ? 1.129 -18.938 -3.336 1 97.12 18 THR B N 1
ATOM 1357 C CA . THR B 1 18 ? 0.793 -20.234 -2.752 1 97.12 18 THR B CA 1
ATOM 1358 C C . THR B 1 18 ? 0.321 -21.203 -3.828 1 97.12 18 THR B C 1
ATOM 1360 O O . THR B 1 18 ? -0.539 -20.875 -4.645 1 97.12 18 THR B O 1
ATOM 1363 N N . PRO B 1 19 ? 0.913 -22.375 -3.861 1 97.38 19 PRO B N 1
ATOM 1364 C CA . PRO B 1 19 ? 0.481 -23.359 -4.859 1 97.38 19 PRO B CA 1
ATOM 1365 C C . PRO B 1 19 ? -1.015 -23.656 -4.781 1 97.38 19 PRO B C 1
ATOM 1367 O O . PRO B 1 19 ? -1.576 -23.734 -3.686 1 97.38 19 PRO B O 1
ATOM 1370 N N . LEU B 1 20 ? -1.59 -23.891 -5.934 1 97.38 20 LEU B N 1
ATOM 1371 C CA . LEU B 1 20 ? -3.027 -24.125 -6.02 1 97.38 20 LEU B CA 1
ATOM 1372 C C . LEU B 1 20 ? -3.439 -25.312 -5.164 1 97.38 20 LEU B C 1
ATOM 1374 O O . LEU B 1 20 ? -4.484 -25.281 -4.508 1 97.38 20 LEU B O 1
ATOM 1378 N N . ARG B 1 21 ? -2.617 -26.344 -5.137 1 97.81 21 ARG B N 1
ATOM 1379 C CA . ARG B 1 21 ? -2.928 -27.547 -4.363 1 97.81 21 ARG B CA 1
ATOM 1380 C C . ARG B 1 21 ? -3 -27.234 -2.873 1 97.81 21 ARG B C 1
ATOM 1382 O O . ARG B 1 21 ? -3.879 -27.734 -2.17 1 97.81 21 ARG B O 1
ATOM 1389 N N . GLU B 1 22 ? -2.09 -26.453 -2.42 1 98 22 GLU B N 1
ATOM 1390 C CA . GLU B 1 22 ? -2.078 -26.062 -1.017 1 98 22 GLU B CA 1
ATOM 1391 C C . GLU B 1 22 ? -3.291 -25.188 -0.681 1 98 22 GLU B C 1
ATOM 1393 O O . GLU B 1 22 ? -3.904 -25.359 0.376 1 98 22 GLU B O 1
ATOM 1398 N N . LEU B 1 23 ? -3.641 -24.266 -1.551 1 97.75 23 LEU B N 1
ATOM 1399 C CA . LEU B 1 23 ? -4.832 -23.453 -1.362 1 97.75 23 LEU B CA 1
ATOM 1400 C C . LEU B 1 23 ? -6.082 -24.312 -1.289 1 97.75 23 LEU B C 1
ATOM 1402 O O . LEU B 1 23 ? -6.961 -24.078 -0.457 1 97.75 23 LEU B O 1
ATOM 1406 N N . ALA B 1 24 ? -6.125 -25.25 -2.193 1 98.06 24 ALA B N 1
ATOM 1407 C CA . ALA B 1 24 ? -7.254 -26.172 -2.229 1 98.06 24 ALA B CA 1
ATOM 1408 C C . ALA B 1 24 ? -7.418 -26.891 -0.89 1 98.06 24 ALA B C 1
ATOM 1410 O O . ALA B 1 24 ? -8.531 -26.984 -0.365 1 98.06 24 ALA B O 1
ATOM 1411 N N . ASP B 1 25 ? -6.297 -27.375 -0.332 1 97.69 25 ASP B N 1
ATOM 1412 C CA . ASP B 1 25 ? -6.309 -28.031 0.97 1 97.69 25 ASP B CA 1
ATOM 1413 C C . ASP B 1 25 ? -6.793 -27.094 2.064 1 97.69 25 ASP B C 1
ATOM 1415 O O . ASP B 1 25 ? -7.594 -27.469 2.916 1 97.69 25 ASP B O 1
ATOM 1419 N N . LEU B 1 26 ? -6.367 -25.891 1.978 1 95.19 26 LEU B N 1
ATOM 1420 C CA . LEU B 1 26 ? -6.66 -24.891 2.998 1 95.19 26 LEU B CA 1
ATOM 1421 C C . LEU B 1 26 ? -8.148 -24.562 3.016 1 95.19 26 LEU B C 1
ATOM 1423 O O . LEU B 1 26 ? -8.734 -24.344 4.082 1 95.19 26 LEU B O 1
ATOM 1427 N N . VAL B 1 27 ? -8.758 -24.5 1.864 1 96.19 27 VAL B N 1
ATOM 1428 C CA . VAL B 1 27 ? -10.141 -24.031 1.805 1 96.19 27 VAL B CA 1
ATOM 1429 C C . VAL B 1 27 ? -11.07 -25.234 1.626 1 96.19 27 VAL B C 1
ATOM 1431 O O . VAL B 1 27 ? -12.289 -25.078 1.521 1 96.19 27 VAL B O 1
ATOM 1434 N N . HIS B 1 28 ? -10.5 -26.453 1.471 1 97.19 28 HIS B N 1
ATOM 1435 C CA . HIS B 1 28 ? -11.242 -27.719 1.385 1 97.19 28 HIS B CA 1
ATOM 1436 C C . HIS B 1 28 ? -12.055 -27.781 0.098 1 97.19 28 HIS B C 1
ATOM 1438 O O . HIS B 1 28 ? -13.25 -28.078 0.131 1 97.19 28 HIS B O 1
ATOM 1444 N N . LEU B 1 29 ? -11.445 -27.516 -0.974 1 97.81 29 LEU B N 1
ATOM 1445 C CA . LEU B 1 29 ? -11.984 -27.656 -2.326 1 97.81 29 LEU B CA 1
ATOM 1446 C C . LEU B 1 29 ? -10.992 -28.359 -3.236 1 97.81 29 LEU B C 1
ATOM 1448 O O . LEU B 1 29 ? -9.852 -28.609 -2.842 1 97.81 29 LEU B O 1
ATOM 1452 N N . SER B 1 30 ? -11.531 -28.734 -4.414 1 98.12 30 SER B N 1
ATOM 1453 C CA . SER B 1 30 ? -10.625 -29.297 -5.402 1 98.12 30 SER B CA 1
ATOM 1454 C C . SER B 1 30 ? -9.727 -28.234 -6.02 1 98.12 30 SER B C 1
ATOM 1456 O O . SER B 1 30 ? -10.094 -27.047 -6.051 1 98.12 30 SER B O 1
ATOM 1458 N N . THR B 1 31 ? -8.578 -28.672 -6.465 1 98.31 31 THR B N 1
ATOM 1459 C CA . THR B 1 31 ? -7.652 -27.766 -7.129 1 98.31 31 THR B CA 1
ATOM 1460 C C . THR B 1 31 ? -8.32 -27.109 -8.328 1 98.31 31 THR B C 1
ATOM 1462 O O . THR B 1 31 ? -8.133 -25.906 -8.57 1 98.31 31 THR B O 1
ATOM 1465 N N . ALA B 1 32 ? -9.102 -27.828 -9.031 1 98.31 32 ALA B N 1
ATOM 1466 C CA . ALA B 1 32 ? -9.812 -27.312 -10.195 1 98.31 32 ALA B CA 1
ATOM 1467 C C . ALA B 1 32 ? -10.805 -26.219 -9.789 1 98.31 32 ALA B C 1
ATOM 1469 O O . ALA B 1 32 ? -10.922 -25.203 -10.469 1 98.31 32 ALA B O 1
ATOM 1470 N N . SER B 1 33 ? -11.531 -26.438 -8.773 1 98.12 33 SER B N 1
ATOM 1471 C CA . SER B 1 33 ? -12.5 -25.484 -8.266 1 98.12 33 SER B CA 1
ATOM 1472 C C . SER B 1 33 ? -11.812 -24.188 -7.836 1 98.12 33 SER B C 1
ATOM 1474 O O . SER B 1 33 ? -12.297 -23.094 -8.148 1 98.12 33 SER B O 1
ATOM 1476 N N . VAL B 1 34 ? -10.727 -24.344 -7.109 1 98.5 34 VAL B N 1
ATOM 1477 C CA . VAL B 1 34 ? -9.961 -23.188 -6.648 1 98.5 34 VAL B CA 1
ATOM 1478 C C . VAL B 1 34 ? -9.461 -22.375 -7.844 1 98.5 34 VAL B C 1
ATOM 1480 O O . VAL B 1 34 ? -9.57 -21.156 -7.867 1 98.5 34 VAL B O 1
ATOM 1483 N N . GLN B 1 35 ? -8.898 -23.047 -8.789 1 98.25 35 GLN B N 1
ATOM 1484 C CA . GLN B 1 35 ? -8.406 -22.375 -9.984 1 98.25 35 GLN B CA 1
ATOM 1485 C C . GLN B 1 35 ? -9.516 -21.578 -10.672 1 98.25 35 GLN B C 1
ATOM 1487 O O . GLN B 1 35 ? -9.32 -20.406 -11.023 1 98.25 35 GLN B O 1
ATOM 1492 N N . ARG B 1 36 ? -10.594 -22.203 -10.867 1 98.31 36 ARG B N 1
ATOM 1493 C CA . ARG B 1 36 ? -11.734 -21.547 -11.508 1 98.31 36 ARG B CA 1
ATOM 1494 C C . ARG B 1 36 ? -12.203 -20.344 -10.703 1 98.31 36 ARG B C 1
ATOM 1496 O O . ARG B 1 36 ? -12.5 -19.297 -11.273 1 98.31 36 ARG B O 1
ATOM 1503 N N . ARG B 1 37 ? -12.297 -20.5 -9.469 1 98.31 37 ARG B N 1
ATOM 1504 C CA . ARG B 1 37 ? -12.766 -19.422 -8.594 1 98.31 37 ARG B CA 1
ATOM 1505 C C . ARG B 1 37 ? -11.812 -18.234 -8.625 1 98.31 37 ARG B C 1
ATOM 1507 O O . ARG B 1 37 ? -12.25 -17.094 -8.703 1 98.31 37 ARG B O 1
ATOM 1514 N N . ILE B 1 38 ? -10.562 -18.516 -8.531 1 98.44 38 ILE B N 1
ATOM 1515 C CA . ILE B 1 38 ? -9.57 -17.438 -8.57 1 98.44 38 ILE B CA 1
ATOM 1516 C C . ILE B 1 38 ? -9.68 -16.688 -9.891 1 98.44 38 ILE B C 1
ATOM 1518 O O . ILE B 1 38 ? -9.648 -15.461 -9.914 1 98.44 38 ILE B O 1
ATOM 1522 N N . GLN B 1 39 ? -9.781 -17.469 -10.953 1 98.25 39 GLN B N 1
ATOM 1523 C CA . GLN B 1 39 ? -9.93 -16.844 -12.258 1 98.25 39 GLN B CA 1
ATOM 1524 C C . GLN B 1 39 ? -11.188 -15.969 -12.312 1 98.25 39 GLN B C 1
ATOM 1526 O O . GLN B 1 39 ? -11.156 -14.859 -12.844 1 98.25 39 GLN B O 1
ATOM 1531 N N . LYS B 1 40 ? -12.234 -16.453 -11.82 1 98.44 40 LYS B N 1
ATOM 1532 C CA . LYS B 1 40 ? -13.477 -15.688 -11.766 1 98.44 40 LYS B CA 1
ATOM 1533 C C . LYS B 1 40 ? -13.297 -14.406 -10.961 1 98.44 40 LYS B C 1
ATOM 1535 O O . LYS B 1 40 ? -13.82 -13.352 -11.336 1 98.44 40 LYS B O 1
ATOM 1540 N N . LEU B 1 41 ? -12.625 -14.508 -9.812 1 98.31 41 LEU B N 1
ATOM 1541 C CA . LEU B 1 41 ? -12.367 -13.352 -8.969 1 98.31 41 LEU B CA 1
ATOM 1542 C C . LEU B 1 41 ? -11.547 -12.305 -9.711 1 98.31 41 LEU B C 1
ATOM 1544 O O . LEU B 1 41 ? -11.773 -11.109 -9.562 1 98.31 41 LEU B O 1
ATOM 1548 N N . ARG B 1 42 ? -10.617 -12.734 -10.5 1 98.19 42 ARG B N 1
ATOM 1549 C CA . ARG B 1 42 ? -9.812 -11.836 -11.32 1 98.19 42 ARG B CA 1
ATOM 1550 C C . ARG B 1 42 ? -10.648 -11.195 -12.422 1 98.19 42 ARG B C 1
ATOM 1552 O O . ARG B 1 42 ? -10.633 -9.977 -12.594 1 98.19 42 ARG B O 1
ATOM 1559 N N . ASP B 1 43 ? -11.398 -12 -13.109 1 98.19 43 ASP B N 1
ATOM 1560 C CA . ASP B 1 43 ? -12.219 -11.531 -14.227 1 98.19 43 ASP B CA 1
ATOM 1561 C C . ASP B 1 43 ? -13.273 -10.539 -13.75 1 98.19 43 ASP B C 1
ATOM 1563 O O . ASP B 1 43 ? -13.641 -9.617 -14.477 1 98.19 43 ASP B O 1
ATOM 1567 N N . SER B 1 44 ? -13.727 -10.797 -12.57 1 98.12 44 SER B N 1
ATOM 1568 C CA . SER B 1 44 ? -14.789 -9.953 -12.023 1 98.12 44 SER B CA 1
ATOM 1569 C C . SER B 1 44 ? -14.219 -8.695 -11.375 1 98.12 44 SER B C 1
ATOM 1571 O O . SER B 1 44 ? -14.969 -7.836 -10.922 1 98.12 44 SER B O 1
ATOM 1573 N N . GLY B 1 45 ? -12.914 -8.602 -11.258 1 98.25 45 GLY B N 1
ATOM 1574 C CA . GLY B 1 45 ? -12.273 -7.371 -10.82 1 98.25 45 GLY B CA 1
ATOM 1575 C C . GLY B 1 45 ? -12.062 -7.312 -9.32 1 98.25 45 GLY B C 1
ATOM 1576 O O . GLY B 1 45 ? -11.727 -6.254 -8.781 1 98.25 45 GLY B O 1
ATOM 1577 N N . TYR B 1 46 ? -12.352 -8.422 -8.562 1 98.38 46 TYR B N 1
ATOM 1578 C CA . TYR B 1 46 ? -12.062 -8.445 -7.133 1 98.38 46 TYR B CA 1
ATOM 1579 C C . TYR B 1 46 ? -10.555 -8.438 -6.883 1 98.38 46 TYR B C 1
ATOM 1581 O O . TYR B 1 46 ? -10.094 -7.848 -5.902 1 98.38 46 TYR B O 1
ATOM 1589 N N . ILE B 1 47 ? -9.883 -9.164 -7.711 1 98.5 47 ILE B N 1
ATOM 1590 C CA . ILE B 1 47 ? -8.43 -9.125 -7.73 1 98.5 47 ILE B CA 1
ATOM 1591 C C . ILE B 1 47 ? -7.949 -8.25 -8.883 1 98.5 47 ILE B C 1
ATOM 1593 O O . ILE B 1 47 ? -8.227 -8.539 -10.055 1 98.5 47 ILE B O 1
ATOM 1597 N N . ILE B 1 48 ? -7.18 -7.25 -8.562 1 98.12 48 ILE B N 1
ATOM 1598 C CA . ILE B 1 48 ? -6.863 -6.289 -9.609 1 98.12 48 ILE B CA 1
ATOM 1599 C C . ILE B 1 48 ? -5.359 -6.301 -9.883 1 98.12 48 ILE B C 1
ATOM 1601 O O . ILE B 1 48 ? -4.879 -5.582 -10.758 1 98.12 48 ILE B O 1
ATOM 1605 N N . GLY B 1 49 ? -4.617 -7.086 -9.109 1 97.88 49 GLY B N 1
ATOM 1606 C CA . GLY B 1 49 ? -3.184 -7.195 -9.328 1 97.88 49 GLY B CA 1
ATOM 1607 C C . GLY B 1 49 ? -2.516 -8.219 -8.438 1 97.88 49 GLY B C 1
ATOM 1608 O O . GLY B 1 49 ? -3.133 -8.727 -7.496 1 97.88 49 GLY B O 1
ATOM 1609 N N . ASN B 1 50 ? -1.341 -8.586 -8.75 1 98.25 50 ASN B N 1
ATOM 1610 C CA . ASN B 1 50 ? -0.431 -9.445 -7.996 1 98.25 50 ASN B CA 1
ATOM 1611 C C . ASN B 1 50 ? 0.981 -8.867 -7.961 1 98.25 50 ASN B C 1
ATOM 1613 O O . ASN B 1 50 ? 1.67 -8.836 -8.984 1 98.25 50 ASN B O 1
ATOM 1617 N N . THR B 1 51 ? 1.375 -8.508 -6.793 1 98.44 51 THR B N 1
ATOM 1618 C CA . THR B 1 51 ? 2.596 -7.711 -6.754 1 98.44 51 THR B CA 1
ATOM 1619 C C . THR B 1 51 ? 3.598 -8.305 -5.77 1 98.44 51 THR B C 1
ATOM 1621 O O . THR B 1 51 ? 3.211 -8.875 -4.746 1 98.44 51 THR B O 1
ATOM 1624 N N . ALA B 1 52 ? 4.859 -8.188 -6.094 1 98.5 52 ALA B N 1
ATOM 1625 C CA . ALA B 1 52 ? 5.918 -8.422 -5.113 1 98.5 52 ALA B CA 1
ATOM 1626 C C . ALA B 1 52 ? 6.086 -7.215 -4.191 1 98.5 52 ALA B C 1
ATOM 1628 O O . ALA B 1 52 ? 6.047 -6.07 -4.645 1 98.5 52 ALA B O 1
ATOM 1629 N N . VAL B 1 53 ? 6.125 -7.48 -2.963 1 98.44 53 VAL B N 1
ATOM 1630 C CA . VAL B 1 53 ? 6.395 -6.441 -1.976 1 98.44 53 VAL B CA 1
ATOM 1631 C C . VAL B 1 53 ? 7.891 -6.383 -1.683 1 98.44 53 VAL B C 1
ATOM 1633 O O . VAL B 1 53 ? 8.492 -7.383 -1.281 1 98.44 53 VAL B O 1
ATOM 1636 N N . LEU B 1 54 ? 8.477 -5.227 -1.92 1 98.44 54 LEU B N 1
ATOM 1637 C CA . LEU B 1 54 ? 9.914 -5.062 -1.761 1 98.44 54 LEU B CA 1
ATOM 1638 C C . LEU B 1 54 ? 10.242 -4.34 -0.459 1 98.44 54 LEU B C 1
ATOM 1640 O O . LEU B 1 54 ? 9.406 -3.598 0.068 1 98.44 54 LEU B O 1
ATOM 1644 N N . ASP B 1 55 ? 11.406 -4.582 0.056 1 98 55 ASP B N 1
ATOM 1645 C CA . ASP B 1 55 ? 11.906 -3.85 1.216 1 98 55 ASP B CA 1
ATOM 1646 C C . ASP B 1 55 ? 12.531 -2.52 0.8 1 98 55 ASP B C 1
ATOM 1648 O O . ASP B 1 55 ? 13.617 -2.49 0.222 1 98 55 ASP B O 1
ATOM 1652 N N . PRO B 1 56 ? 11.859 -1.47 1.112 1 97.75 56 PRO B N 1
ATOM 1653 C CA . PRO B 1 56 ? 12.406 -0.179 0.683 1 97.75 56 PRO B CA 1
ATOM 1654 C C . PRO B 1 56 ? 13.789 0.097 1.257 1 97.75 56 PRO B C 1
ATOM 1656 O O . PRO B 1 56 ? 14.641 0.671 0.573 1 97.75 56 PRO B O 1
ATOM 1659 N N . ASP B 1 57 ? 14.047 -0.279 2.479 1 97.19 57 ASP B N 1
ATOM 1660 C CA . ASP B 1 57 ? 15.305 0.025 3.143 1 97.19 57 ASP B CA 1
ATOM 1661 C C . ASP B 1 57 ? 16.469 -0.693 2.463 1 97.19 57 ASP B C 1
ATOM 1663 O O . ASP B 1 57 ? 17.531 -0.104 2.254 1 97.19 57 ASP B O 1
ATOM 1667 N N . LYS B 1 58 ? 16.234 -1.856 2.1 1 96.75 58 LYS B N 1
ATOM 1668 C CA . LYS B 1 58 ? 17.281 -2.629 1.432 1 96.75 58 LYS B CA 1
ATOM 1669 C C . LYS B 1 58 ? 17.578 -2.066 0.044 1 96.75 58 LYS B C 1
ATOM 1671 O O . LYS B 1 58 ? 18.656 -2.307 -0.511 1 96.75 58 LYS B O 1
ATOM 1676 N N . LEU B 1 59 ? 16.641 -1.327 -0.476 1 96.75 59 LEU B N 1
ATOM 1677 C CA . LEU B 1 59 ? 16.828 -0.743 -1.8 1 96.75 59 LEU B CA 1
ATOM 1678 C C . LEU B 1 59 ? 17.234 0.721 -1.693 1 96.75 59 LEU B C 1
ATOM 1680 O O . LEU B 1 59 ? 17.172 1.463 -2.676 1 96.75 59 LEU B O 1
ATOM 1684 N N . GLY B 1 60 ? 17.547 1.112 -0.518 1 95.75 60 GLY B N 1
ATOM 1685 C CA . GLY B 1 60 ? 18.109 2.432 -0.287 1 95.75 60 GLY B CA 1
ATOM 1686 C C . GLY B 1 60 ? 17.062 3.52 -0.171 1 95.75 60 GLY B C 1
ATOM 1687 O O . GLY B 1 60 ? 17.391 4.707 -0.122 1 95.75 60 GLY B O 1
ATOM 1688 N N . GLN B 1 61 ? 15.828 3.131 -0.288 1 96.44 61 GLN B N 1
ATOM 1689 C CA . GLN B 1 61 ? 14.742 4.074 -0.074 1 96.44 61 GLN B CA 1
ATOM 1690 C C . GLN B 1 61 ? 14.336 4.125 1.397 1 96.44 61 GLN B C 1
ATOM 1692 O O . GLN B 1 61 ? 13.25 3.672 1.767 1 96.44 61 GLN B O 1
ATOM 1697 N N . VAL B 1 62 ? 15.086 4.762 2.178 1 96.25 62 VAL B N 1
ATOM 1698 C CA . VAL B 1 62 ? 15.078 4.535 3.619 1 96.25 62 VAL B CA 1
ATOM 1699 C C . VAL B 1 62 ? 14.203 5.59 4.297 1 96.25 62 VAL B C 1
ATOM 1701 O O . VAL B 1 62 ? 13.867 5.461 5.477 1 96.25 62 VAL B O 1
ATOM 1704 N N . ILE B 1 63 ? 13.867 6.668 3.557 1 97.75 63 ILE B N 1
ATOM 1705 C CA . ILE B 1 63 ? 13.094 7.742 4.168 1 97.75 63 ILE B CA 1
ATOM 1706 C C . ILE B 1 63 ? 11.672 7.727 3.619 1 97.75 63 ILE B C 1
ATOM 1708 O O . ILE B 1 63 ? 11.469 7.77 2.404 1 97.75 63 ILE B O 1
ATOM 1712 N N . THR B 1 64 ? 10.719 7.574 4.492 1 98.31 64 THR B N 1
ATOM 1713 C CA . THR B 1 64 ? 9.305 7.715 4.16 1 98.31 64 THR B CA 1
ATOM 1714 C C . THR B 1 64 ? 8.766 9.055 4.645 1 98.31 64 THR B C 1
ATOM 1716 O O . THR B 1 64 ? 9.039 9.469 5.773 1 98.31 64 THR B O 1
ATOM 1719 N N . ILE B 1 65 ? 8.031 9.703 3.766 1 97.94 65 ILE B N 1
ATOM 1720 C CA . ILE B 1 65 ? 7.555 11.047 4.094 1 97.94 65 ILE B CA 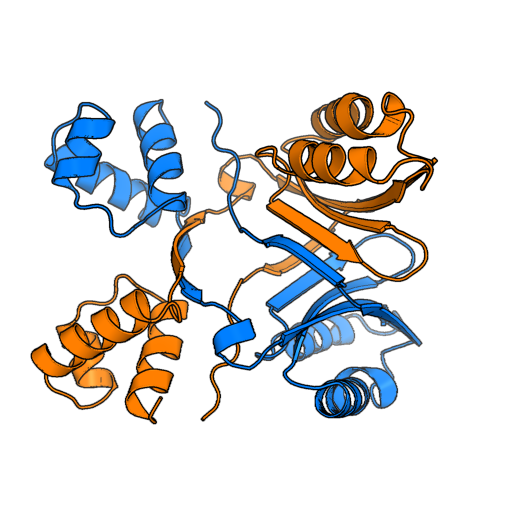1
ATOM 1721 C C . ILE B 1 65 ? 6.094 11.18 3.684 1 97.94 65 ILE B C 1
ATOM 1723 O O . ILE B 1 65 ? 5.711 10.797 2.576 1 97.94 65 ILE B O 1
ATOM 1727 N N . PHE B 1 66 ? 5.281 11.695 4.598 1 97.69 66 PHE B N 1
ATOM 1728 C CA . PHE B 1 66 ? 3.949 12.188 4.25 1 97.69 66 PHE B CA 1
ATOM 1729 C C . PHE B 1 66 ? 4.012 13.641 3.789 1 97.69 66 PHE B C 1
ATOM 1731 O O . PHE B 1 66 ? 4.719 14.453 4.383 1 97.69 66 PHE B O 1
ATOM 1738 N N . VAL B 1 67 ? 3.266 13.922 2.771 1 96.5 67 VAL B N 1
ATOM 1739 C CA . VAL B 1 67 ? 3.154 15.312 2.342 1 96.5 67 VAL B CA 1
ATOM 1740 C C . VAL B 1 67 ? 1.685 15.688 2.158 1 96.5 67 VAL B C 1
ATOM 1742 O O . VAL B 1 67 ? 0.96 15.023 1.412 1 96.5 67 VAL B O 1
ATOM 1745 N N . GLU B 1 68 ? 1.254 16.656 2.912 1 96.38 68 GLU B N 1
ATOM 1746 C CA . GLU B 1 68 ? -0.025 17.328 2.664 1 96.38 68 GLU B CA 1
ATOM 1747 C C . GLU B 1 68 ? 0.131 18.469 1.671 1 96.38 68 GLU B C 1
ATOM 1749 O O . GLU B 1 68 ? 0.992 19.328 1.845 1 96.38 68 GLU B O 1
ATOM 1754 N N . VAL B 1 69 ? -0.715 18.5 0.671 1 94.25 69 VAL B N 1
ATOM 1755 C CA . VAL B 1 69 ? -0.581 19.516 -0.361 1 94.25 69 VAL B CA 1
ATOM 1756 C C . VAL B 1 69 ? -1.897 20.281 -0.512 1 94.25 69 VAL B C 1
ATOM 1758 O O . VAL B 1 69 ? -2.961 19.672 -0.636 1 94.25 69 VAL B O 1
ATOM 1761 N N . ARG B 1 70 ? -1.839 21.547 -0.407 1 93.69 70 ARG B N 1
ATOM 1762 C CA . ARG B 1 70 ? -2.957 22.422 -0.745 1 93.69 70 ARG B CA 1
ATOM 1763 C C . ARG B 1 70 ? -2.725 23.109 -2.084 1 93.69 70 ARG B C 1
ATOM 1765 O O . ARG B 1 70 ? -1.665 23.703 -2.309 1 93.69 70 ARG B O 1
ATOM 1772 N N . VAL B 1 71 ? -3.68 22.969 -2.941 1 89.12 71 VAL B N 1
ATOM 1773 C CA . VAL B 1 71 ? -3.525 23.547 -4.273 1 89.12 71 VAL B CA 1
ATOM 1774 C C . VAL B 1 71 ? -4.414 24.781 -4.41 1 89.12 71 VAL B C 1
ATOM 1776 O O . VAL B 1 71 ? -5.41 24.922 -3.695 1 89.12 71 VAL B O 1
ATOM 1779 N N . ASN B 1 72 ? -4.023 25.672 -5.328 1 82.12 72 ASN B N 1
ATOM 1780 C CA . ASN B 1 72 ? -4.809 26.859 -5.656 1 82.12 72 ASN B CA 1
ATOM 1781 C C . ASN B 1 72 ? -5.98 26.516 -6.574 1 82.12 72 ASN B C 1
ATOM 1783 O O . ASN B 1 72 ? -5.816 25.797 -7.559 1 82.12 72 ASN B O 1
ATOM 1787 N N . GLN B 1 73 ? -7.234 26.266 -6.164 1 65.75 73 GLN B N 1
ATOM 1788 C CA . GLN B 1 73 ? -8.422 25.828 -6.891 1 65.75 73 GLN B CA 1
ATOM 1789 C C . GLN B 1 73 ? -8.719 26.75 -8.062 1 65.75 73 GLN B C 1
ATOM 1791 O O . GLN B 1 73 ? -9.852 27.219 -8.227 1 65.75 73 GLN B O 1
ATOM 1796 N N . THR B 1 74 ? -7.832 27.266 -8.641 1 58.47 74 THR B N 1
ATOM 1797 C CA . THR B 1 74 ? -8.438 28.141 -9.633 1 58.47 74 THR B CA 1
ATOM 1798 C C . THR B 1 74 ? -9.047 27.312 -10.773 1 58.47 74 THR B C 1
ATOM 1800 O O . THR B 1 74 ? -10.094 27.672 -11.305 1 58.47 74 THR B O 1
ATOM 1803 N N . HIS B 1 75 ? -8.242 26.453 -11.539 1 58.75 75 HIS B N 1
ATOM 1804 C CA . HIS B 1 75 ? -8.812 25.844 -12.734 1 58.75 75 HIS B CA 1
ATOM 1805 C C . HIS B 1 75 ? -8.789 24.328 -12.648 1 58.75 75 HIS B C 1
ATOM 1807 O O . HIS B 1 75 ? -7.812 23.75 -12.164 1 58.75 75 HIS B O 1
ATOM 1813 N N . VAL B 1 76 ? -10.047 23.594 -12.844 1 55.91 76 VAL B N 1
ATOM 1814 C CA . VAL B 1 76 ? -10.305 22.172 -12.922 1 55.91 76 VAL B CA 1
ATOM 1815 C C . VAL B 1 76 ? -9.211 21.484 -13.742 1 55.91 76 VAL B C 1
ATOM 1817 O O . VAL B 1 76 ? -8.75 20.391 -13.391 1 55.91 76 VAL B O 1
ATOM 1820 N N . THR B 1 77 ? -8.859 22.016 -15.062 1 56.03 77 THR B N 1
ATOM 1821 C CA . THR B 1 77 ? -7.805 21.484 -15.922 1 56.03 77 THR B CA 1
ATOM 1822 C C . THR B 1 77 ? -6.547 21.172 -15.109 1 56.03 77 THR B C 1
ATOM 1824 O O . THR B 1 77 ? -5.84 20.203 -15.391 1 56.03 77 THR B O 1
ATOM 1827 N N . ASP B 1 78 ? -6.629 21.734 -13.883 1 71.69 78 ASP B N 1
ATOM 1828 C CA . ASP B 1 78 ? -5.426 21.734 -13.055 1 71.69 78 ASP B CA 1
ATOM 1829 C C . ASP B 1 78 ? -5.371 20.516 -12.148 1 71.69 78 ASP B C 1
ATOM 1831 O O . ASP B 1 78 ? -4.301 19.938 -11.938 1 71.69 78 ASP B O 1
ATOM 1835 N N . LEU B 1 79 ? -6.477 19.906 -12.156 1 74 79 LEU B N 1
ATOM 1836 C CA . LEU B 1 79 ? -6.504 18.781 -11.242 1 74 79 LEU B CA 1
ATOM 1837 C C . LEU B 1 79 ? -5.926 17.531 -11.906 1 74 79 LEU B C 1
ATOM 1839 O O . LEU B 1 79 ? -5.188 16.766 -11.273 1 74 79 LEU B O 1
ATOM 1843 N N . ASP B 1 80 ? -6.25 17.344 -13.156 1 77.12 80 ASP B N 1
ATOM 1844 C CA . ASP B 1 80 ? -5.734 16.188 -13.891 1 77.12 80 ASP B CA 1
ATOM 1845 C C . ASP B 1 80 ? -4.219 16.266 -14.031 1 77.12 80 ASP B C 1
ATOM 1847 O O . ASP B 1 80 ? -3.527 15.25 -13.93 1 77.12 80 ASP B O 1
ATOM 1851 N N . GLU B 1 81 ? -3.801 17.359 -14.273 1 79.44 81 GLU B N 1
ATOM 1852 C CA . GLU B 1 81 ? -2.359 17.562 -14.383 1 79.44 81 GLU B CA 1
ATOM 1853 C C . GLU B 1 81 ? -1.659 17.297 -13.055 1 79.44 81 GLU B C 1
ATOM 1855 O O . GLU B 1 81 ? -0.568 16.719 -13.023 1 79.44 81 GLU B O 1
ATOM 1860 N N . LEU B 1 82 ? -2.285 17.703 -12.086 1 79.56 82 LEU B N 1
ATOM 1861 C CA . LEU B 1 82 ? -1.721 17.484 -10.758 1 79.56 82 LEU B CA 1
ATOM 1862 C C . LEU B 1 82 ? -1.688 15.992 -10.422 1 79.56 82 LEU B C 1
ATOM 1864 O O . LEU B 1 82 ? -0.682 15.484 -9.922 1 79.56 82 LEU B O 1
ATOM 1868 N N . LYS B 1 83 ? -2.775 15.367 -10.766 1 83.31 83 LYS B N 1
ATOM 1869 C CA . LYS B 1 83 ? -2.834 13.922 -10.547 1 83.31 83 LYS B CA 1
ATOM 1870 C C . LYS B 1 83 ? -1.724 13.203 -11.312 1 83.31 83 LYS B C 1
ATOM 1872 O O . LYS B 1 83 ? -1.071 12.312 -10.773 1 83.31 83 LYS B O 1
ATOM 1877 N N . ALA B 1 84 ? -1.445 13.617 -12.438 1 84.62 84 ALA B N 1
ATOM 1878 C CA . ALA B 1 84 ? -0.383 13.031 -13.258 1 84.62 84 ALA B CA 1
ATOM 1879 C C . ALA B 1 84 ? 0.99 13.312 -12.656 1 84.62 84 ALA B C 1
ATOM 1881 O O . ALA B 1 84 ? 1.866 12.445 -12.656 1 84.62 84 ALA B O 1
ATOM 1882 N N . SER B 1 85 ? 1.12 14.461 -12.109 1 86.12 85 SER B N 1
ATOM 1883 C CA . SER B 1 85 ? 2.396 14.859 -11.531 1 86.12 85 SER B CA 1
ATOM 1884 C C . SER B 1 85 ? 2.703 14.055 -10.266 1 86.12 85 SER B C 1
ATOM 1886 O O . SER B 1 85 ? 3.867 13.867 -9.914 1 86.12 85 SER B O 1
ATOM 1888 N N . PHE B 1 86 ? 1.635 13.562 -9.648 1 88.31 86 PHE B N 1
ATOM 1889 C CA . PHE B 1 86 ? 1.817 12.82 -8.406 1 88.31 86 PHE B CA 1
ATOM 1890 C C . PHE B 1 86 ? 1.913 11.32 -8.688 1 88.31 86 PHE B C 1
ATOM 1892 O O . PHE B 1 86 ? 1.898 10.508 -7.762 1 88.31 86 PHE B O 1
ATOM 1899 N N . SER B 1 87 ? 2.154 10.961 -9.961 1 89.88 87 SER B N 1
ATOM 1900 C CA . SER B 1 87 ? 2.217 9.547 -10.32 1 89.88 87 SER B CA 1
ATOM 1901 C C . SER B 1 87 ? 3.65 9.109 -10.594 1 89.88 87 SER B C 1
ATOM 1903 O O . SER B 1 87 ? 3.881 8.062 -11.195 1 89.88 87 SER B O 1
ATOM 1905 N N . ILE B 1 88 ? 4.621 9.828 -10.094 1 91.62 88 ILE B N 1
ATOM 1906 C CA . ILE B 1 88 ? 6.031 9.5 -10.289 1 91.62 88 ILE B CA 1
ATOM 1907 C C . ILE B 1 88 ? 6.418 8.352 -9.352 1 91.62 88 ILE B C 1
ATOM 1909 O O . ILE B 1 88 ? 5.738 8.094 -8.359 1 91.62 88 ILE B O 1
ATOM 1913 N N . PRO B 1 89 ? 7.578 7.691 -9.57 1 91.38 89 PRO B N 1
ATOM 1914 C CA . PRO B 1 89 ? 7.945 6.477 -8.836 1 91.38 89 PRO B CA 1
ATOM 1915 C C . PRO B 1 89 ? 8.203 6.742 -7.355 1 91.38 89 PRO B C 1
ATOM 1917 O O . PRO B 1 89 ? 7.984 5.863 -6.523 1 91.38 89 PRO B O 1
ATOM 1920 N N . GLU B 1 90 ? 8.656 7.941 -7.047 1 94.69 90 GLU B N 1
ATOM 1921 C CA . GLU B 1 90 ? 8.984 8.25 -5.66 1 94.69 90 GLU B CA 1
ATOM 1922 C C . GLU B 1 90 ? 7.727 8.367 -4.805 1 94.69 90 GLU B C 1
ATOM 1924 O O . GLU B 1 90 ? 7.789 8.258 -3.58 1 94.69 90 GLU B O 1
ATOM 1929 N N . ILE B 1 91 ? 6.621 8.625 -5.48 1 96.31 91 ILE B N 1
ATOM 1930 C CA . ILE B 1 91 ? 5.348 8.68 -4.777 1 96.31 91 ILE B CA 1
ATOM 1931 C C . ILE B 1 91 ? 4.684 7.305 -4.797 1 96.31 91 ILE B C 1
ATOM 1933 O O . ILE B 1 91 ? 4.293 6.816 -5.859 1 96.31 91 ILE B O 1
ATOM 1937 N N . GLN B 1 92 ? 4.508 6.746 -3.619 1 96.62 92 GLN B N 1
ATOM 1938 C CA . GLN B 1 92 ? 3.879 5.434 -3.504 1 96.62 92 GLN B CA 1
ATOM 1939 C C . GLN B 1 92 ? 2.357 5.551 -3.494 1 96.62 92 GLN B C 1
ATOM 1941 O O . GLN B 1 92 ? 1.657 4.664 -3.988 1 96.62 92 GLN B O 1
ATOM 1946 N N . GLN B 1 93 ? 1.938 6.594 -2.855 1 97.5 93 GLN B N 1
ATOM 1947 C CA . GLN B 1 93 ? 0.5 6.781 -2.693 1 97.5 93 GLN B CA 1
ATOM 1948 C C . GLN B 1 93 ? 0.117 8.25 -2.844 1 97.5 93 GLN B C 1
ATOM 1950 O O . GLN B 1 93 ? 0.853 9.133 -2.406 1 97.5 93 GLN B O 1
ATOM 1955 N N . CYS B 1 94 ? -1.017 8.422 -3.408 1 97.06 94 CYS B N 1
ATOM 1956 C CA . CYS B 1 94 ? -1.612 9.742 -3.596 1 97.06 94 CYS B CA 1
ATOM 1957 C C . CYS B 1 94 ? -3.125 9.688 -3.414 1 97.06 94 CYS B C 1
ATOM 1959 O O . CYS B 1 94 ? -3.803 8.875 -4.051 1 97.06 94 CYS B O 1
ATOM 1961 N N . TYR B 1 95 ? -3.594 10.562 -2.533 1 97 95 TYR B N 1
ATOM 1962 C CA . TYR B 1 95 ? -5.02 10.633 -2.232 1 97 95 TYR B CA 1
ATOM 1963 C C . TYR B 1 95 ? -5.539 12.055 -2.379 1 97 95 TYR B C 1
ATOM 1965 O O . TYR B 1 95 ? -4.883 13.016 -1.956 1 97 95 TYR B O 1
ATOM 1973 N N . TYR B 1 96 ? -6.688 12.195 -3.037 1 95.38 96 TYR B N 1
ATOM 1974 C CA . TYR B 1 96 ? -7.465 13.43 -2.971 1 95.38 96 TYR B CA 1
ATOM 1975 C C . TYR B 1 96 ? -8.383 13.43 -1.752 1 95.38 96 TYR B C 1
ATOM 1977 O O . TYR B 1 96 ? -9.148 12.484 -1.54 1 95.38 96 TYR B O 1
ATOM 1985 N N . VAL B 1 97 ? -8.219 14.4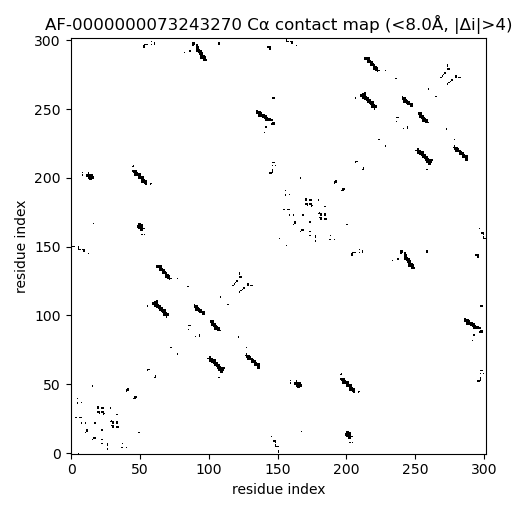77 -0.966 1 96.44 97 VAL B N 1
ATOM 1986 C CA . VAL B 1 97 ? -8.844 14.352 0.35 1 96.44 97 VAL B CA 1
ATOM 1987 C C . VAL B 1 97 ? -9.656 15.609 0.659 1 96.44 97 VAL B C 1
ATOM 1989 O O . VAL B 1 97 ? -9.547 16.609 -0.044 1 96.44 97 VAL B O 1
ATOM 1992 N N . THR B 1 98 ? -10.492 15.391 1.731 1 94.31 98 THR B N 1
ATOM 1993 C CA . THR B 1 98 ? -11.172 16.531 2.342 1 94.31 98 THR B CA 1
ATOM 1994 C C . THR B 1 98 ? -10.305 17.156 3.424 1 94.31 98 THR B C 1
ATOM 1996 O O . THR B 1 98 ? -9.328 16.562 3.877 1 94.31 98 THR B O 1
ATOM 1999 N N . GLY B 1 99 ? -10.617 18.359 3.75 1 89.31 99 GLY B N 1
ATOM 2000 C CA . GLY B 1 99 ? -9.898 19 4.84 1 89.31 99 GLY B CA 1
ATOM 2001 C C . GLY B 1 99 ? -9.125 20.234 4.402 1 89.31 99 GLY B C 1
ATOM 2002 O O . GLY B 1 99 ? -9.484 20.875 3.416 1 89.31 99 GLY B O 1
ATOM 2003 N N . GLU B 1 100 ? -8.055 20.438 5.188 1 91 100 GLU B N 1
ATOM 2004 C CA . GLU B 1 100 ? -7.246 21.625 4.898 1 91 100 GLU B CA 1
ATOM 2005 C C . GLU B 1 100 ? -6.379 21.406 3.662 1 91 100 GLU B C 1
ATOM 2007 O O . GLU B 1 100 ? -6.18 22.328 2.867 1 91 100 GLU B O 1
ATOM 2012 N N . ALA B 1 101 ? -5.906 20.234 3.523 1 94.19 101 ALA B N 1
ATOM 2013 C CA . ALA B 1 101 ? -5.141 19.875 2.332 1 94.19 101 ALA B CA 1
ATOM 2014 C C . ALA B 1 101 ? -6.043 19.297 1.25 1 94.19 101 ALA B C 1
ATOM 2016 O O . ALA B 1 101 ? -7.164 18.875 1.533 1 94.19 101 ALA B O 1
ATOM 2017 N N . ASP B 1 102 ? -5.539 19.328 0.056 1 93.19 102 ASP B N 1
ATOM 2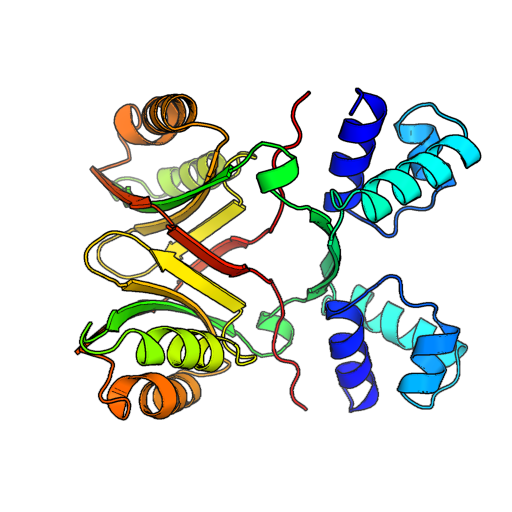018 C CA . ASP B 1 102 ? -6.262 18.734 -1.063 1 93.19 102 ASP B CA 1
ATOM 2019 C C . ASP B 1 102 ? -5.727 17.344 -1.381 1 93.19 102 ASP B C 1
ATOM 2021 O O . ASP B 1 102 ? -6.473 16.469 -1.844 1 93.19 102 ASP B O 1
ATOM 2025 N N . PHE B 1 103 ? -4.406 17.219 -1.096 1 94.62 103 PHE B N 1
ATOM 2026 C CA . PHE B 1 103 ? -3.793 15.93 -1.392 1 94.62 103 PHE B CA 1
ATOM 2027 C C . PHE B 1 103 ? -2.965 15.445 -0.21 1 94.62 103 PHE B C 1
ATOM 2029 O O . PHE B 1 1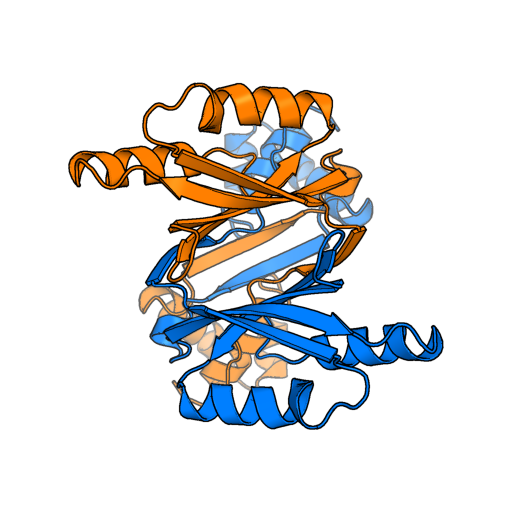03 ? -2.311 16.234 0.468 1 94.62 103 PHE B O 1
ATOM 2036 N N . MET B 1 104 ? -2.998 14.133 -0.017 1 97 104 MET B N 1
ATOM 2037 C CA . MET B 1 104 ? -2.066 13.422 0.856 1 97 104 MET B CA 1
ATOM 2038 C C . MET B 1 104 ? -1.165 12.492 0.052 1 97 104 MET B C 1
ATOM 2040 O O . MET B 1 104 ? -1.65 11.68 -0.739 1 97 104 MET B O 1
ATOM 2044 N N . LEU B 1 105 ? 0.118 12.617 0.221 1 97.25 105 LEU B N 1
ATOM 2045 C CA . LEU B 1 105 ? 1.094 11.805 -0.495 1 97.25 105 LEU B CA 1
ATOM 2046 C C . LEU B 1 105 ? 1.941 10.992 0.478 1 97.25 105 LEU B C 1
ATOM 2048 O O . LEU B 1 105 ? 2.27 11.469 1.567 1 97.25 105 LEU B O 1
ATOM 2052 N N . VAL B 1 106 ? 2.268 9.789 0.12 1 98.06 106 VAL B N 1
ATOM 2053 C CA . VAL B 1 106 ? 3.295 8.992 0.78 1 98.06 106 VAL B CA 1
ATOM 2054 C C . VAL B 1 106 ? 4.469 8.773 -0.172 1 98.06 106 VAL B C 1
ATOM 2056 O O . VAL B 1 106 ? 4.305 8.18 -1.241 1 98.06 106 VAL B O 1
ATOM 2059 N N . LEU B 1 107 ? 5.637 9.211 0.263 1 96.94 107 LEU B N 1
ATOM 2060 C CA . LEU B 1 107 ? 6.828 9.164 -0.577 1 96.94 107 LEU B CA 1
ATOM 2061 C C . LEU B 1 107 ? 7.902 8.281 0.055 1 96.94 107 LEU B C 1
ATOM 2063 O O . LEU B 1 107 ? 8 8.203 1.281 1 96.94 107 LEU B O 1
ATOM 2067 N N . LEU B 1 108 ? 8.695 7.75 -0.821 1 97.75 108 LEU B N 1
ATOM 2068 C CA . LEU B 1 108 ? 9.945 7.086 -0.462 1 97.75 108 LEU B CA 1
ATOM 2069 C C . LEU B 1 108 ? 11.125 7.738 -1.169 1 97.75 108 LEU B C 1
ATOM 2071 O O . LEU B 1 108 ? 11.109 7.91 -2.391 1 97.75 108 LEU B O 1
ATOM 2075 N N . VAL B 1 109 ? 12.141 8.086 -0.358 1 97.19 109 VAL B N 1
ATOM 2076 C CA . VAL B 1 109 ? 13.336 8.672 -0.949 1 97.19 109 VAL B CA 1
ATOM 2077 C C . VAL B 1 109 ? 14.586 8.117 -0.262 1 97.19 109 VAL B C 1
ATOM 2079 O O . VAL B 1 109 ? 14.523 7.691 0.893 1 97.19 109 VAL B O 1
ATOM 2082 N N . PRO B 1 110 ? 15.68 8.148 -0.972 1 96.75 110 PRO B N 1
ATOM 2083 C CA . PRO B 1 110 ? 16.922 7.621 -0.395 1 96.75 110 PRO B CA 1
ATOM 2084 C C . PRO B 1 110 ? 17.625 8.625 0.522 1 96.75 110 PRO B C 1
ATOM 2086 O O . PRO B 1 110 ? 18.484 8.242 1.311 1 96.75 110 PRO B O 1
ATOM 2089 N N . SER B 1 111 ? 17.281 9.945 0.365 1 96.69 111 SER B N 1
ATOM 2090 C CA . SER B 1 111 ? 17.969 10.984 1.133 1 96.69 111 SER B CA 1
ATOM 2091 C C . SER B 1 111 ? 17.109 12.25 1.217 1 96.69 111 SER B C 1
ATOM 2093 O O . SER B 1 111 ? 16.203 12.445 0.411 1 96.69 111 SER B O 1
ATOM 2095 N N . MET B 1 112 ? 17.484 13.031 2.236 1 95.38 112 MET B N 1
ATOM 2096 C CA . MET B 1 112 ? 16.766 14.305 2.369 1 95.38 112 MET B CA 1
ATOM 2097 C C . MET B 1 112 ? 17.109 15.234 1.213 1 95.38 112 MET B C 1
ATOM 2099 O O . MET B 1 112 ? 16.266 16.047 0.794 1 95.38 112 MET B O 1
ATOM 2103 N N . SER B 1 113 ? 18.312 15.102 0.703 1 96.75 113 SER B N 1
ATOM 2104 C CA . SER B 1 113 ? 18.688 15.891 -0.465 1 96.75 113 SER B CA 1
ATOM 2105 C C . SER B 1 113 ? 17.797 15.578 -1.658 1 96.75 113 SER B C 1
ATOM 2107 O O . SER B 1 113 ? 17.344 16.484 -2.352 1 96.75 113 SER B O 1
ATOM 2109 N N . ARG B 1 114 ? 17.594 14.281 -1.85 1 94.75 114 ARG B N 1
ATOM 2110 C CA . ARG B 1 114 ? 16.688 13.891 -2.934 1 94.75 114 ARG B CA 1
ATOM 2111 C C . ARG B 1 114 ? 15.281 14.406 -2.682 1 94.75 114 ARG B C 1
ATOM 2113 O O . ARG B 1 114 ? 14.594 14.844 -3.611 1 94.75 114 ARG B O 1
ATOM 2120 N N . PHE B 1 115 ? 14.875 14.391 -1.444 1 96.12 115 PHE B N 1
ATOM 2121 C CA . PHE B 1 115 ? 13.547 14.898 -1.109 1 96.12 115 PHE B CA 1
ATOM 2122 C C . PHE B 1 115 ? 13.445 16.391 -1.418 1 96.12 115 PHE B C 1
ATOM 2124 O O . PHE B 1 115 ? 12.445 16.844 -1.99 1 96.12 115 PHE B O 1
ATOM 2131 N N . GLN B 1 116 ? 14.398 17.062 -1.024 1 94.31 116 GLN B N 1
ATOM 2132 C CA . GLN B 1 116 ? 14.406 18.5 -1.301 1 94.31 116 GLN B CA 1
ATOM 2133 C C . GLN B 1 116 ? 14.289 18.781 -2.797 1 94.31 116 GLN B C 1
ATOM 2135 O O . GLN B 1 116 ? 13.547 19.672 -3.215 1 94.31 116 GLN B O 1
ATOM 2140 N N . ALA B 1 117 ? 15 18.031 -3.592 1 93.88 117 ALA B N 1
ATOM 2141 C CA . ALA B 1 117 ? 14.93 18.172 -5.043 1 93.88 117 ALA B CA 1
ATOM 2142 C C . ALA B 1 117 ? 13.516 17.906 -5.551 1 93.88 117 ALA B C 1
ATOM 2144 O O . ALA B 1 117 ? 13.023 18.594 -6.441 1 93.88 117 ALA B O 1
ATOM 2145 N N . LEU B 1 118 ? 12.922 16.891 -4.98 1 91.56 118 LEU B N 1
ATOM 2146 C CA . LEU B 1 118 ? 11.555 16.547 -5.359 1 91.56 118 LEU B CA 1
ATOM 2147 C C . LEU B 1 118 ? 10.594 17.672 -4.996 1 91.56 118 LEU B C 1
ATOM 2149 O O . LEU B 1 118 ? 9.672 17.984 -5.758 1 91.56 118 LEU B O 1
ATOM 2153 N N . CYS B 1 119 ? 10.758 18.234 -3.822 1 90.31 119 CYS B N 1
ATOM 2154 C CA . CYS B 1 119 ? 9.922 19.344 -3.393 1 90.31 119 CYS B CA 1
ATOM 2155 C C . CYS B 1 119 ? 10.008 20.5 -4.379 1 90.31 119 CYS B C 1
ATOM 2157 O O . CYS B 1 119 ? 8.992 21.109 -4.723 1 90.31 119 CYS B O 1
ATOM 2159 N N . ASP B 1 120 ? 11.18 20.766 -4.785 1 88.31 120 ASP B N 1
ATOM 2160 C CA . ASP B 1 120 ? 11.375 21.844 -5.754 1 88.31 120 ASP B CA 1
ATOM 2161 C C . ASP B 1 120 ? 10.633 21.547 -7.059 1 88.31 120 ASP B C 1
ATOM 2163 O O . ASP B 1 120 ? 10 22.438 -7.629 1 88.31 120 ASP B O 1
ATOM 2167 N N . GLN B 1 121 ? 10.68 20.359 -7.426 1 85 121 GLN B N 1
ATOM 2168 C CA . GLN B 1 121 ? 10.078 19.938 -8.688 1 85 121 GLN B CA 1
ATOM 2169 C C . GLN B 1 121 ? 8.562 19.875 -8.578 1 85 121 GLN B C 1
ATOM 2171 O O . GLN B 1 121 ? 7.848 20.344 -9.469 1 85 121 GLN B O 1
ATOM 2176 N N . LEU B 1 122 ? 8.062 19.406 -7.477 1 84.31 122 LEU B N 1
ATOM 2177 C CA . LEU B 1 122 ? 6.648 19.062 -7.379 1 84.31 122 LEU B CA 1
ATOM 2178 C C . LEU B 1 122 ? 5.852 20.219 -6.758 1 84.31 122 LEU B C 1
ATOM 2180 O O . LEU B 1 122 ? 4.676 20.406 -7.082 1 84.31 122 LEU B O 1
ATOM 2184 N N . PHE B 1 123 ? 6.484 20.953 -5.898 1 80.69 123 PHE B N 1
ATOM 2185 C CA . PHE B 1 123 ? 5.68 21.875 -5.094 1 80.69 123 PHE B CA 1
ATOM 2186 C C . PHE B 1 123 ? 6.156 23.312 -5.266 1 80.69 123 PHE B C 1
ATOM 2188 O O . PHE B 1 123 ? 5.379 24.188 -5.652 1 80.69 123 PHE B O 1
ATOM 2195 N N . HIS B 1 124 ? 7.328 23.547 -4.988 1 74.25 124 HIS B N 1
ATOM 2196 C CA . HIS B 1 124 ? 7.832 24.906 -4.926 1 74.25 124 HIS B CA 1
ATOM 2197 C C . HIS B 1 124 ? 7.68 25.609 -6.273 1 74.25 124 HIS B C 1
ATOM 2199 O O . HIS B 1 124 ? 7.297 26.781 -6.328 1 74.25 124 HIS B O 1
ATOM 2205 N N . HIS B 1 125 ? 7.898 24.922 -7.25 1 73.5 125 HIS B N 1
ATOM 2206 C CA . HIS B 1 125 ? 7.883 25.578 -8.555 1 73.5 125 HIS B CA 1
ATOM 2207 C C . HIS B 1 125 ? 6.555 25.344 -9.266 1 73.5 125 HIS B C 1
ATOM 2209 O O . HIS B 1 125 ? 6.43 25.625 -10.461 1 73.5 125 HIS B O 1
ATOM 2215 N N . ASN B 1 126 ? 5.707 24.781 -8.477 1 71.94 126 ASN B N 1
ATOM 2216 C CA . ASN B 1 126 ? 4.375 24.562 -9.039 1 71.94 126 ASN B CA 1
ATOM 2217 C C . ASN B 1 126 ? 3.396 25.641 -8.586 1 71.94 126 ASN B C 1
ATOM 2219 O O . ASN B 1 126 ? 3.008 25.688 -7.414 1 71.94 126 ASN B O 1
ATOM 2223 N N . ALA B 1 127 ? 2.986 26.531 -9.508 1 73.69 127 ALA B N 1
ATOM 2224 C CA . ALA B 1 127 ? 2.113 27.672 -9.211 1 73.69 127 ALA B CA 1
ATOM 2225 C C . ALA B 1 127 ? 0.757 27.203 -8.695 1 73.69 127 ALA B C 1
ATOM 2227 O O . ALA B 1 127 ? 0.031 27.969 -8.055 1 73.69 127 ALA B O 1
ATOM 2228 N N . ASN B 1 128 ? 0.54 25.984 -8.93 1 79 128 ASN B N 1
ATOM 2229 C CA . ASN B 1 128 ? -0.763 25.453 -8.531 1 79 128 ASN B CA 1
ATOM 2230 C C . ASN B 1 128 ? -0.769 25 -7.074 1 79 128 ASN B C 1
ATOM 2232 O O . ASN B 1 128 ? -1.821 24.672 -6.527 1 79 128 ASN B O 1
ATOM 2236 N N . VAL B 1 129 ? 0.385 25.078 -6.441 1 86.5 129 VAL B N 1
ATOM 2237 C CA . VAL B 1 129 ? 0.469 24.609 -5.059 1 86.5 129 VAL B CA 1
ATOM 2238 C C . VAL B 1 129 ? 0.509 25.812 -4.117 1 86.5 129 VAL B C 1
ATOM 2240 O O . VAL B 1 129 ? 1.377 26.672 -4.242 1 86.5 129 VAL B O 1
ATOM 2243 N N . GLN B 1 130 ? -0.425 25.875 -3.27 1 90.19 130 GLN B N 1
ATOM 2244 C CA . GLN B 1 130 ? -0.483 26.953 -2.289 1 90.19 130 GLN B CA 1
ATOM 2245 C C . GLN B 1 130 ? 0.469 26.688 -1.126 1 90.19 130 GLN B C 1
ATOM 2247 O O . GLN B 1 130 ? 1.262 27.562 -0.756 1 90.19 130 GLN B O 1
ATOM 2252 N N . TRP B 1 131 ? 0.411 25.578 -0.551 1 92 131 TRP B N 1
ATOM 2253 C CA . TRP B 1 131 ? 1.347 25.188 0.498 1 92 131 TRP B CA 1
ATOM 2254 C C . TRP B 1 131 ? 1.456 23.672 0.59 1 92 131 TRP B C 1
ATOM 2256 O O . TRP B 1 131 ? 0.646 22.953 0.008 1 92 131 TRP B O 1
ATOM 2266 N N . PHE B 1 132 ? 2.469 23.266 1.25 1 92.81 132 PHE B N 1
ATOM 2267 C CA . PHE B 1 132 ? 2.613 21.844 1.579 1 92.81 132 PHE B CA 1
ATOM 2268 C C . PHE B 1 132 ? 3.256 21.672 2.951 1 92.81 132 PHE B C 1
ATOM 2270 O O . PHE B 1 132 ? 4.008 22.547 3.404 1 92.81 132 PHE B O 1
ATOM 2277 N N . LYS B 1 133 ? 2.889 20.625 3.564 1 94.62 133 LYS B N 1
ATOM 2278 C CA . LYS B 1 133 ? 3.408 20.25 4.875 1 94.62 133 LYS B CA 1
ATOM 2279 C C . LYS B 1 133 ? 3.98 18.828 4.844 1 94.62 133 LYS B C 1
ATOM 2281 O O . LYS B 1 133 ? 3.387 17.922 4.25 1 94.62 133 LYS B O 1
ATOM 2286 N N . THR B 1 134 ? 5.164 18.766 5.496 1 95.62 134 THR B N 1
ATOM 2287 C CA . THR B 1 134 ? 5.863 17.484 5.449 1 95.62 134 THR B CA 1
ATOM 2288 C C . THR B 1 134 ? 5.922 16.859 6.836 1 95.62 134 THR B C 1
ATOM 2290 O O . THR B 1 134 ? 6.129 17.547 7.836 1 95.62 134 THR B O 1
ATOM 2293 N N . THR B 1 135 ? 5.688 15.586 6.891 1 97.31 135 THR B N 1
ATOM 2294 C CA . THR B 1 135 ? 5.844 14.805 8.109 1 97.31 135 THR B CA 1
ATOM 2295 C C . THR B 1 135 ? 6.723 13.578 7.859 1 97.31 135 THR B C 1
ATOM 2297 O O . THR B 1 135 ? 6.41 12.75 7 1 97.31 135 THR B O 1
ATOM 2300 N N . VAL B 1 136 ? 7.789 13.516 8.641 1 97.62 136 VAL B N 1
ATOM 2301 C CA . VAL B 1 136 ? 8.719 12.406 8.461 1 97.62 136 VAL B CA 1
ATOM 2302 C C . VAL B 1 136 ? 8.227 11.188 9.242 1 97.62 136 VAL B C 1
ATOM 2304 O O . VAL B 1 136 ? 7.781 11.32 10.383 1 97.62 136 VAL B O 1
ATOM 2307 N N . VAL B 1 137 ? 8.32 10.062 8.641 1 98.06 137 VAL B N 1
ATOM 2308 C CA . VAL B 1 137 ? 7.969 8.797 9.289 1 98.06 137 VAL B CA 1
ATOM 2309 C C . VAL B 1 137 ? 9.172 8.266 10.062 1 98.06 137 VAL B C 1
ATOM 2311 O O . VAL B 1 137 ? 10.258 8.102 9.5 1 98.06 137 VAL B O 1
ATOM 2314 N N . LEU B 1 138 ? 8.93 8.008 11.297 1 95.69 138 LEU B N 1
ATOM 2315 C CA . LEU B 1 138 ? 9.977 7.453 12.148 1 95.69 138 LEU B CA 1
ATOM 2316 C C . LEU B 1 138 ? 10.016 5.934 12.039 1 95.69 138 LEU B C 1
ATOM 2318 O O . LEU B 1 138 ? 11.086 5.328 12.117 1 95.69 138 LEU B O 1
ATOM 2322 N N . GLU B 1 139 ? 8.867 5.371 11.898 1 95.44 139 GLU B N 1
ATOM 2323 C CA . GLU B 1 139 ? 8.75 3.918 11.812 1 95.44 139 GLU B CA 1
ATOM 2324 C C . GLU B 1 139 ? 7.547 3.506 10.977 1 95.44 139 GLU B C 1
ATOM 2326 O O . GLU B 1 139 ? 6.449 4.043 11.148 1 95.44 139 GLU B O 1
ATOM 2331 N N . ARG B 1 140 ? 7.789 2.605 10.07 1 96.62 140 ARG B N 1
ATOM 2332 C CA . ARG B 1 140 ? 6.695 1.961 9.352 1 96.62 140 ARG B CA 1
ATOM 2333 C C . ARG B 1 140 ? 6.148 0.772 10.141 1 96.62 140 ARG B C 1
ATOM 2335 O O . ARG B 1 140 ? 6.68 -0.337 10.047 1 96.62 140 ARG B O 1
ATOM 2342 N N . ILE B 1 141 ? 5.078 0.939 10.805 1 95.31 141 ILE B N 1
ATOM 2343 C CA . ILE B 1 141 ? 4.547 -0.095 11.68 1 95.31 141 ILE B CA 1
ATOM 2344 C C . ILE B 1 141 ? 3.77 -1.121 10.859 1 95.31 141 ILE B C 1
ATOM 2346 O O . ILE B 1 141 ? 3.922 -2.328 11.062 1 95.31 141 ILE B O 1
ATOM 2350 N N . LYS B 1 142 ? 2.906 -0.717 10.008 1 96.31 142 LYS B N 1
ATOM 2351 C CA . LYS B 1 142 ? 2.119 -1.521 9.078 1 96.31 142 LYS B CA 1
ATOM 2352 C C . LYS B 1 142 ? 1.991 -0.829 7.727 1 96.31 142 LYS B C 1
ATOM 2354 O O . LYS B 1 142 ? 1.584 0.332 7.652 1 96.31 142 LYS B O 1
ATOM 2359 N N . THR B 1 143 ? 2.41 -1.508 6.664 1 96.5 143 THR B N 1
ATOM 2360 C CA . THR B 1 143 ? 2.346 -0.924 5.328 1 96.5 143 THR B CA 1
ATOM 2361 C C . THR B 1 143 ? 1.803 -1.935 4.32 1 96.5 143 THR B C 1
ATOM 2363 O O . THR B 1 143 ? 2.535 -2.402 3.445 1 96.5 143 THR B O 1
ATOM 2366 N N . THR B 1 144 ? 0.557 -2.238 4.402 1 97.12 144 THR B N 1
ATOM 2367 C CA . THR B 1 144 ? -0.055 -3.207 3.5 1 97.12 144 THR B CA 1
ATOM 2368 C C . THR B 1 144 ? -1.128 -2.543 2.643 1 97.12 144 THR B C 1
ATOM 2370 O O . THR B 1 144 ? -1.436 -1.364 2.826 1 97.12 144 THR B O 1
ATOM 2373 N N . LEU B 1 145 ? -1.584 -3.258 1.672 1 97.19 145 LEU B N 1
ATOM 2374 C CA . LEU B 1 145 ? -2.766 -2.875 0.908 1 97.19 145 LEU B CA 1
ATOM 2375 C C . LEU B 1 145 ? -3.92 -3.834 1.176 1 97.19 145 LEU B C 1
ATOM 2377 O O . LEU B 1 145 ? -4.855 -3.922 0.378 1 97.19 145 LEU B O 1
ATOM 2381 N N . GLU B 1 146 ? -3.785 -4.559 2.27 1 97.25 146 GLU B N 1
ATOM 2382 C CA . GLU B 1 146 ? -4.77 -5.594 2.561 1 97.25 146 GLU B CA 1
ATOM 2383 C C . GLU B 1 146 ? -6.152 -4.996 2.789 1 97.25 146 GLU B C 1
ATOM 2385 O O . GLU B 1 146 ? -6.285 -3.953 3.436 1 97.25 146 GLU B O 1
ATOM 2390 N N . VAL B 1 147 ? -7.094 -5.633 2.232 1 97.25 147 VAL B N 1
ATOM 2391 C CA . VAL B 1 147 ? -8.5 -5.277 2.402 1 97.25 147 VAL B CA 1
ATOM 2392 C C . VAL B 1 147 ? -9.188 -6.316 3.281 1 97.25 147 VAL B C 1
ATOM 2394 O O . VAL B 1 147 ? -9.039 -7.523 3.066 1 97.25 147 VAL B O 1
ATOM 2397 N N . SER B 1 148 ? -9.859 -5.836 4.273 1 92.12 148 SER B N 1
ATOM 2398 C CA . SER B 1 148 ? -10.602 -6.766 5.117 1 92.12 148 SER B CA 1
ATOM 2399 C C . SER B 1 148 ? -11.68 -7.492 4.32 1 92.12 148 SER B C 1
ATOM 2401 O O . SER B 1 148 ? -12.484 -6.863 3.631 1 92.12 148 SER B O 1
ATOM 2403 N N . CYS B 1 149 ? -11.57 -8.844 4.367 1 85.75 149 CYS B N 1
ATOM 2404 C CA . CYS B 1 149 ? -12.539 -9.664 3.656 1 85.75 149 CYS B CA 1
ATOM 2405 C C . CYS B 1 149 ? -13.508 -10.336 4.629 1 85.75 149 CYS B C 1
ATOM 2407 O O . CYS B 1 149 ? -13.078 -11.039 5.543 1 85.75 149 CYS B O 1
ATOM 2409 N N . GLN B 1 150 ? -14.531 -9.734 4.98 1 74 150 GLN B N 1
ATOM 2410 C CA . GLN B 1 150 ? -15.492 -10.414 5.84 1 74 150 GLN B CA 1
ATOM 2411 C C . GLN B 1 150 ? -16.703 -10.898 5.039 1 74 150 GLN B C 1
ATOM 2413 O O . GLN B 1 150 ? -17.156 -10.219 4.125 1 74 150 GLN B O 1
ATOM 2418 N N . PRO B 1 151 ? -17.125 -12.117 5.398 1 63.53 151 PRO B N 1
ATOM 2419 C CA . PRO B 1 151 ? -18.375 -12.555 4.773 1 63.53 151 PRO B CA 1
ATOM 2420 C C . PRO B 1 151 ? -19.547 -11.625 5.09 1 63.53 151 PRO B C 1
ATOM 2422 O O . PRO B 1 151 ? -19.531 -10.93 6.105 1 63.53 151 PRO B O 1
#

Sequence (302 aa):
LDKFDFALLEHLQKDCLTPLRELADLVHLSTASVQRRIQKLRDSGYIIGNTAVLDPDKLGQVITIFVEVRVNQTHVTDLDELKASFSIPEIQQCYYVTGEADFMLVLLVPSMSRFQALCDQLFHHNANVQWFKTTVVLERIKTTLEVSCQPLDKFDFALLEHLQKDCLTPLRELADLVHLSTASVQRRIQKLRDSGYIIGNTAVLDPDKLGQVITIFVEVRVNQTHVTDLDELKASFSIPEIQQCYYVTGEADFMLVLLVPSMSRFQALCDQLFHHNANVQWFKTTVVLERIKTTLEVSCQP

Solvent-accessible surface area (backbone atoms only — not comparable to full-atom values): 16078 Å² total; per-residue (Å²): 133,52,72,62,54,42,50,48,53,54,47,24,44,66,36,54,74,62,51,59,63,59,51,10,64,73,68,72,49,51,47,67,56,47,52,52,49,52,51,49,37,39,75,70,47,44,38,70,44,35,25,38,36,57,35,41,58,80,63,46,32,65,42,42,35,38,35,38,31,24,58,54,83,76,54,75,81,47,50,61,53,47,54,58,66,54,64,43,61,46,38,24,26,27,30,34,34,50,75,90,33,40,30,45,34,38,32,47,30,66,42,70,68,56,43,52,54,46,42,45,67,66,38,74,69,26,87,52,42,70,48,70,46,79,32,49,48,75,40,82,75,37,85,52,76,58,64,63,70,71,133,132,51,73,63,54,43,51,50,52,54,49,24,42,66,34,54,74,62,51,60,62,59,52,10,62,75,68,69,50,51,46,67,55,46,51,52,48,52,51,48,37,39,75,71,47,44,38,71,44,33,25,38,36,56,35,39,57,81,63,46,32,65,40,41,34,38,34,38,32,24,56,54,81,76,56,75,81,47,50,60,54,48,54,57,67,56,64,43,60,46,38,24,25,27,29,35,34,49,73,89,33,39,31,44,33,37,32,45,29,64,40,71,68,57,44,53,55,47,41,45,66,66,36,73,70,25,87,51,41,69,49,71,46,78,32,48,49,75,38,82,74,38,86,54,77,57,66,65,71,71,132

pLDDT: mean 92.56, std 9.26, range [55.91, 98.56]

Organism: Cajanus cajan (NCBI:txid3821)

InterPro domains:
  IPR000485 AsnC-type HTH domain [PF13404] (1-42)
  IPR000485 AsnC-type HTH domain [PR00033] (1-16)
  IPR000485 AsnC-type HTH domain [PR00033] (28-47)
  IPR000485 AsnC-type HTH domain [PS50956] (1-62)
  IPR011008 Dimeric alpha-beta barrel [SSF54909] (63-143)
  IPR019887 Transcription regulator AsnC/Lrp, ligand binding domain [PF01037] (64-144)
  IPR019888 Transcription regulator AsnC-like [SM00344] (1-109)
  IPR036388 Winged helix-like DNA-binding domain superfamily [G3DSA:1.10.10.10] (2-52)
  IPR036390 Winged helix DNA-binding domain superfamily [SSF46785] (1-60)

Nearest PDB structures (foldseek):
  2p6s-assembly1_H  TM=9.367E-01  e=3.809E-13  Neisseria meningitidis MC58
  2pn6-assembly1_A  TM=9.361E-01  e=1.294E-12  Sulfurisphaera tokodaii
  2pmh-assembly1_A  TM=9.329E-01  e=3.240E-12  Sulfurisphaera tokodaii str. 7
  2efo-assembly1_A  TM=9.378E-01  e=8.108E-12  Sulfurisphaera tokodaii str. 7
  2efq-assembly1_A  TM=9.385E-01  e=1.244E-11  Sulfurisphaera tokodaii str. 7

Radius of gyration: 20.38 Å; Cα contacts (8 Å, |Δi|>4): 564; chains: 2; bounding box: 44×57×52 Å